Protein AF-A0A7J5Z0T4-F1 (afdb_monomer)

Radius of gyration: 21.92 Å; Cα contacts (8 Å, |Δi|>4): 100; chains: 1; bounding box: 69×47×58 Å

Solvent-accessible surface area (backbone atoms only — not comparable to full-atom values): 10284 Å² total; per-residue (Å²): 135,85,84,75,80,72,79,77,54,72,72,57,54,63,70,68,54,49,47,67,54,40,41,52,54,47,40,56,50,49,53,52,51,52,50,53,54,50,51,56,44,65,72,39,45,82,78,34,89,62,42,63,70,64,44,39,64,53,52,52,54,53,49,56,59,52,45,58,58,47,53,60,33,58,73,57,47,63,87,96,62,68,86,61,52,64,50,50,32,56,51,47,61,53,33,66,72,35,86,71,45,37,83,26,75,64,46,45,52,56,47,66,68,42,49,64,54,53,52,52,52,50,55,53,50,52,52,52,47,53,48,46,56,66,55,36,69,79,69,61,70,93,82,60,84,57,67,52,57,57,53,46,51,52,53,50,51,53,52,48,51,50,48,59,67,52,63,54,89,51,68,78,65,58,68,110

Mean predicted aligned error: 9.04 Å

Nearest PDB structures (foldseek):
  3a8q-assembly4_D  TM=6.523E-01  e=4.950E+00  Mus musculus
  5qsv-assembly1_C  TM=3.816E-01  e=4.275E+00  Homo sapiens
  3kbu-assembly2_B  TM=2.964E-01  e=8.900E+00  Homo sapiens

InterPro domains:
  IPR010439 MUN domain [PF06292] (11-175)
  IPR010439 MUN domain [SM01145] (1-77)
  IPR014770 Munc13 homology 1 [PS51258] (68-176)
  IPR033227 Calcium-dependent secretion activator [PTHR12166] (11-175)

Organism: Dissostichus mawsoni (NCBI:txid36200)

Structure (mmCIF, N/CA/C/O backbone):
data_AF-A0A7J5Z0T4-F1
#
_entry.id   AF-A0A7J5Z0T4-F1
#
loop_
_atom_site.group_PDB
_atom_site.id
_atom_site.type_symbol
_atom_site.label_atom_id
_atom_site.label_alt_id
_atom_site.label_comp_id
_atom_site.label_asym_id
_atom_site.label_entity_id
_atom_site.label_seq_id
_atom_site.pdbx_PDB_ins_code
_atom_site.Cartn_x
_atom_site.Cartn_y
_atom_site.Cartn_z
_atom_site.occupancy
_atom_site.B_iso_or_equiv
_atom_site.auth_seq_id
_atom_site.auth_comp_id
_atom_site.auth_asym_id
_atom_site.auth_atom_id
_atom_site.pdbx_PDB_model_num
ATOM 1 N N . MET A 1 1 ? -33.420 36.632 -18.065 1.00 41.41 1 MET A N 1
ATOM 2 C CA . MET A 1 1 ? -33.645 35.172 -18.065 1.00 41.41 1 MET A CA 1
ATOM 3 C C . MET A 1 1 ? -32.656 34.586 -17.076 1.00 41.41 1 MET A C 1
ATOM 5 O O . MET A 1 1 ? -31.487 34.925 -17.169 1.00 41.41 1 MET A O 1
ATOM 9 N N . LYS A 1 2 ? -33.138 33.883 -16.048 1.00 40.47 2 LYS A N 1
ATOM 10 C CA . LYS A 1 2 ? -32.292 33.260 -15.024 1.00 40.47 2 LYS A CA 1
ATOM 11 C C . LYS A 1 2 ? -31.819 31.914 -15.574 1.00 40.47 2 LYS A C 1
ATOM 13 O O . LYS A 1 2 ? -32.670 31.050 -15.752 1.00 40.47 2 LYS A O 1
ATOM 18 N N . ASP A 1 3 ? -30.522 31.736 -15.791 1.00 45.19 3 ASP A N 1
ATOM 19 C CA . ASP A 1 3 ? -29.944 30.392 -15.852 1.00 45.19 3 ASP A CA 1
ATOM 20 C C . ASP A 1 3 ? -29.714 29.941 -14.413 1.00 45.19 3 ASP A C 1
ATOM 22 O O . ASP A 1 3 ? -28.723 30.266 -13.760 1.00 45.19 3 ASP A O 1
ATOM 26 N N . ILE A 1 4 ? -30.735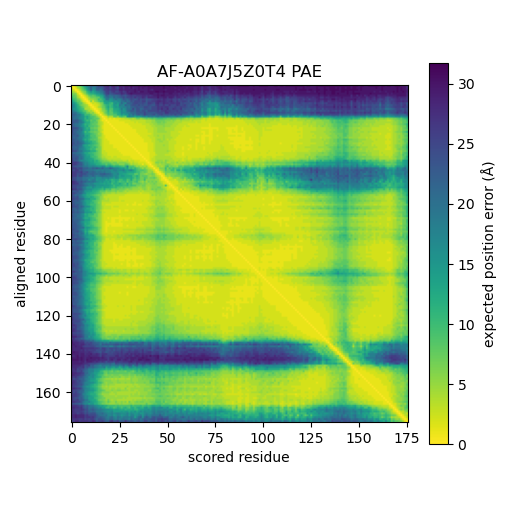 29.280 -13.872 1.00 49.16 4 ILE A N 1
ATOM 27 C CA . ILE A 1 4 ? -30.621 28.518 -12.637 1.00 49.16 4 ILE A CA 1
ATOM 28 C C . ILE A 1 4 ? -29.871 27.253 -13.036 1.00 49.16 4 ILE A C 1
ATOM 30 O O . ILE A 1 4 ? -30.473 26.325 -13.570 1.00 49.16 4 ILE A O 1
ATOM 34 N N . THR A 1 5 ? -28.558 27.240 -12.813 1.00 57.97 5 THR A N 1
ATOM 35 C CA . THR A 1 5 ? -27.767 26.009 -12.808 1.00 57.97 5 THR A CA 1
ATOM 36 C C . THR A 1 5 ? -28.395 25.082 -11.777 1.00 57.97 5 THR A C 1
ATOM 38 O O . THR A 1 5 ? -28.248 25.273 -10.570 1.00 57.97 5 THR A O 1
ATOM 41 N N . THR A 1 6 ? -29.180 24.122 -12.251 1.00 55.78 6 THR A N 1
ATOM 42 C CA . THR A 1 6 ? -29.701 23.037 -11.428 1.00 55.78 6 THR A CA 1
ATOM 43 C C . THR A 1 6 ? -28.511 22.291 -10.825 1.00 55.78 6 THR A C 1
ATOM 45 O O . THR A 1 6 ? -27.594 21.949 -11.576 1.00 55.78 6 THR A O 1
ATOM 48 N N . PRO A 1 7 ? -28.478 22.054 -9.503 1.00 59.03 7 PRO A N 1
ATOM 49 C CA . PRO A 1 7 ? -27.398 21.290 -8.902 1.00 59.03 7 PRO A CA 1
ATOM 50 C C . PRO A 1 7 ? -27.420 19.881 -9.495 1.00 59.03 7 PRO A C 1
ATOM 52 O O . PRO A 1 7 ? -28.459 19.218 -9.499 1.00 59.03 7 PRO A O 1
ATOM 55 N N . VAL A 1 8 ? -26.279 19.459 -10.040 1.00 59.81 8 VAL A N 1
ATOM 56 C CA . VAL A 1 8 ? -26.088 18.100 -10.551 1.00 59.81 8 VAL A CA 1
ATOM 57 C C . VAL A 1 8 ? -26.328 17.128 -9.385 1.00 59.81 8 VAL A C 1
ATOM 59 O O . VAL A 1 8 ? -25.749 17.334 -8.314 1.00 59.81 8 VAL A O 1
ATOM 62 N N . PRO A 1 9 ? -27.190 16.105 -9.531 1.00 62.47 9 PRO A N 1
ATOM 63 C CA . PRO A 1 9 ? -27.438 15.127 -8.477 1.00 62.47 9 PRO A CA 1
ATOM 64 C C . PRO A 1 9 ? -26.130 14.474 -8.008 1.00 62.47 9 PRO A C 1
ATOM 66 O O . PRO A 1 9 ? -25.267 14.152 -8.825 1.00 62.47 9 PRO A O 1
ATOM 69 N N . ALA A 1 10 ? -25.983 14.227 -6.702 1.00 59.72 10 ALA A N 1
ATOM 70 C CA . ALA A 1 10 ? -24.761 13.649 -6.122 1.00 59.72 10 ALA A CA 1
ATOM 71 C C . ALA A 1 10 ? -24.345 12.308 -6.774 1.00 59.72 10 ALA A C 1
ATOM 73 O O . ALA A 1 10 ? -23.158 11.990 -6.861 1.00 59.72 10 ALA A O 1
ATOM 74 N N . GLU A 1 11 ? -25.312 11.546 -7.294 1.00 55.25 11 GLU A N 1
ATOM 75 C CA . GLU A 1 11 ? -25.078 10.312 -8.055 1.00 55.25 11 GLU A CA 1
ATOM 76 C C . GLU A 1 11 ? -24.459 10.536 -9.443 1.00 55.25 11 GLU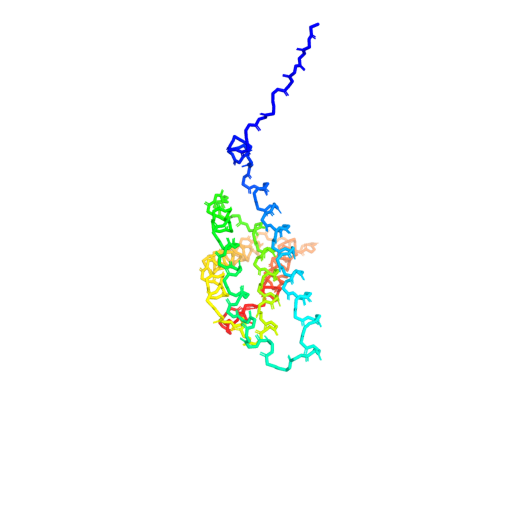 A C 1
ATOM 78 O O . GLU A 1 11 ? -23.667 9.709 -9.897 1.00 55.25 11 GLU A O 1
ATOM 83 N N . GLU A 1 12 ? -24.751 11.655 -10.109 1.00 52.56 12 GLU A N 1
ATOM 84 C CA . GLU A 1 12 ? -24.099 12.024 -11.372 1.00 52.56 12 GLU A CA 1
ATOM 85 C C . GLU A 1 12 ? -22.688 12.575 -11.134 1.00 52.56 12 GLU A C 1
ATOM 87 O O . GLU A 1 12 ? -21.776 12.256 -11.896 1.00 52.56 12 GLU A O 1
ATOM 92 N N . MET A 1 13 ? -22.460 13.296 -10.028 1.00 52.66 13 MET A N 1
ATOM 93 C CA . MET A 1 13 ? -21.113 13.732 -9.630 1.00 52.66 13 MET A CA 1
ATOM 94 C C . MET A 1 13 ? -20.185 12.543 -9.327 1.00 52.66 13 MET A C 1
ATOM 96 O O . MET A 1 13 ? -19.038 12.543 -9.772 1.00 52.66 13 MET A O 1
ATOM 100 N N . LYS A 1 14 ? -20.681 11.484 -8.663 1.00 56.59 14 LYS A N 1
ATOM 101 C CA . LYS A 1 14 ? -19.918 10.233 -8.456 1.00 56.59 14 LYS A CA 1
ATOM 102 C C . LYS A 1 14 ? -19.559 9.527 -9.772 1.00 56.59 14 LYS A C 1
ATOM 104 O O . LYS A 1 14 ? -18.501 8.903 -9.864 1.00 56.59 14 LYS A O 1
ATOM 109 N N . LYS A 1 15 ? -20.404 9.623 -10.806 1.00 55.03 15 LYS A N 1
ATOM 110 C CA . LYS A 1 15 ? -20.134 9.050 -12.139 1.00 55.03 15 LYS A CA 1
ATOM 111 C C . LYS A 1 15 ? -19.125 9.851 -12.966 1.00 55.03 15 LYS A C 1
ATOM 113 O O . LYS A 1 15 ? -18.526 9.269 -13.863 1.00 55.03 15 LYS A O 1
ATOM 118 N N . LEU A 1 16 ? -18.929 11.137 -12.670 1.00 57.09 16 LEU A N 1
ATOM 119 C CA . LEU A 1 16 ? -18.033 12.022 -13.423 1.00 57.09 16 LEU A CA 1
ATOM 120 C C . LEU A 1 16 ? -16.609 12.118 -12.843 1.00 57.09 16 LEU A C 1
ATOM 122 O O . LEU A 1 16 ? -15.735 12.707 -13.473 1.00 57.09 16 LEU A O 1
ATOM 126 N N . ALA A 1 17 ? -16.371 11.575 -11.646 1.00 76.25 17 ALA A N 1
ATOM 127 C CA . ALA A 1 17 ? -15.053 11.600 -11.018 1.00 76.25 17 ALA A CA 1
ATOM 128 C C . ALA A 1 17 ? -14.094 10.621 -11.715 1.00 76.25 17 ALA A C 1
ATOM 130 O O . ALA A 1 17 ? -14.387 9.423 -11.793 1.00 76.25 17 ALA A O 1
ATOM 131 N N . THR A 1 18 ? -12.957 11.135 -12.196 1.00 91.12 18 THR A N 1
ATOM 132 C CA . THR A 1 18 ? -11.892 10.330 -12.814 1.00 91.12 18 THR A CA 1
ATOM 133 C C . THR A 1 18 ? -11.261 9.373 -11.789 1.00 91.12 18 THR A C 1
ATOM 135 O O . THR A 1 18 ? -11.383 9.621 -10.583 1.00 91.12 18 THR A O 1
ATOM 138 N N . PRO A 1 19 ? -10.601 8.279 -12.218 1.00 92.94 19 PRO A N 1
ATOM 139 C CA . PRO A 1 19 ? -9.901 7.373 -11.305 1.00 92.94 19 PRO A CA 1
ATOM 140 C C . PRO A 1 19 ? -8.926 8.097 -10.373 1.00 92.94 19 PRO A C 1
ATOM 142 O O . PRO A 1 19 ? -8.926 7.839 -9.170 1.00 92.94 19 PRO A O 1
ATOM 145 N N . GLU A 1 20 ? -8.184 9.073 -10.894 1.00 93.75 20 GLU A N 1
ATOM 146 C CA . GLU A 1 20 ? -7.213 9.866 -10.136 1.00 93.75 20 GLU A CA 1
ATOM 147 C C . GLU A 1 20 ? -7.918 10.710 -9.075 1.00 93.75 20 GLU A C 1
ATOM 149 O O . GLU A 1 20 ? -7.496 10.751 -7.922 1.00 93.75 20 GLU A O 1
ATOM 154 N N . LYS A 1 21 ? -9.047 11.340 -9.434 1.00 93.50 21 LYS A N 1
ATOM 155 C CA . LYS A 1 21 ? -9.814 12.146 -8.483 1.00 93.50 21 LYS A CA 1
ATOM 156 C C . LYS A 1 21 ? -10.407 11.291 -7.363 1.00 93.50 21 LYS A C 1
ATOM 158 O O . LYS A 1 21 ? -10.398 11.699 -6.206 1.00 93.50 21 LYS A O 1
ATOM 163 N N . ARG A 1 22 ? -10.899 10.095 -7.696 1.00 94.50 22 ARG A N 1
ATOM 164 C CA . ARG A 1 22 ? -11.410 9.137 -6.704 1.00 94.50 22 ARG A CA 1
ATOM 165 C C . ARG A 1 22 ? -10.317 8.693 -5.745 1.00 94.50 22 ARG A C 1
ATOM 167 O O . ARG A 1 22 ? -10.578 8.610 -4.553 1.00 94.50 22 ARG A O 1
ATOM 174 N N . LEU A 1 23 ? -9.116 8.432 -6.256 1.00 96.88 23 LEU A N 1
ATOM 175 C CA . LEU A 1 23 ? -7.977 8.064 -5.427 1.00 96.88 23 LEU A CA 1
ATOM 176 C C . LEU A 1 23 ? -7.536 9.221 -4.525 1.00 96.88 23 LEU A C 1
ATOM 178 O O . LEU A 1 23 ? -7.301 8.999 -3.345 1.00 96.88 23 LEU A O 1
ATOM 182 N N . GLU A 1 24 ? -7.497 10.453 -5.039 1.00 96.56 24 GLU A N 1
ATOM 183 C CA . GLU A 1 24 ? -7.193 11.651 -4.246 1.00 96.56 24 GLU A CA 1
ATOM 184 C C . GLU A 1 24 ? -8.203 11.850 -3.105 1.00 96.56 24 GLU A C 1
ATOM 186 O O . GLU A 1 24 ? -7.816 12.059 -1.955 1.00 96.56 24 GLU A O 1
ATOM 191 N N . ASP A 1 25 ? -9.501 11.766 -3.408 1.00 96.31 25 ASP A N 1
ATOM 192 C CA . ASP A 1 25 ? -10.558 11.887 -2.401 1.00 96.31 25 ASP A CA 1
ATOM 193 C C . ASP A 1 25 ? -10.482 10.740 -1.382 1.00 96.31 25 ASP A C 1
ATOM 195 O O . ASP A 1 25 ? -10.690 10.961 -0.186 1.00 96.31 25 ASP A O 1
ATOM 199 N N . MET A 1 26 ? -10.124 9.534 -1.836 1.00 97.25 26 MET A N 1
ATOM 200 C CA . MET A 1 26 ? -9.916 8.385 -0.962 1.00 97.25 26 MET A CA 1
ATOM 201 C C . MET A 1 26 ? -8.724 8.586 -0.030 1.00 97.25 26 MET A C 1
ATOM 203 O O . MET A 1 26 ? -8.803 8.264 1.153 1.00 97.25 26 MET A O 1
ATOM 207 N N . MET A 1 27 ? -7.647 9.174 -0.548 1.00 97.38 27 MET A N 1
ATOM 208 C CA . MET A 1 27 ? -6.480 9.531 0.241 1.00 97.38 27 MET A CA 1
ATOM 209 C C . MET A 1 27 ? -6.889 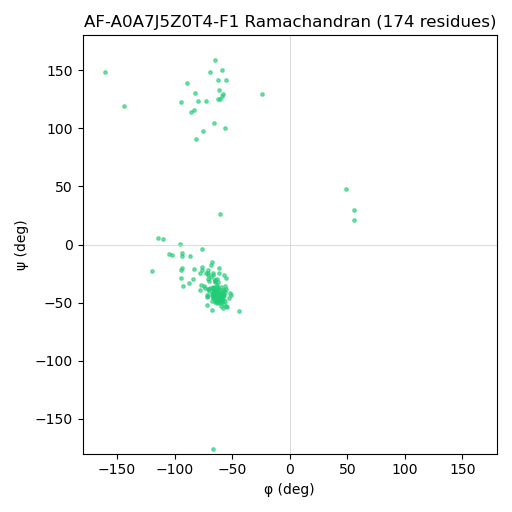10.483 1.371 1.00 97.38 27 MET A C 1
ATOM 211 O O . MET A 1 27 ? -6.717 10.167 2.546 1.00 97.38 27 MET A O 1
ATOM 215 N N . ARG A 1 28 ? -7.542 11.600 1.031 1.00 97.44 28 ARG A N 1
ATOM 216 C CA . ARG A 1 28 ? -8.001 12.595 2.016 1.00 97.44 28 ARG A CA 1
ATOM 217 C C . ARG A 1 28 ? -8.922 11.991 3.075 1.00 97.44 28 ARG A C 1
ATOM 219 O O . ARG A 1 28 ? -8.838 12.349 4.245 1.00 97.44 28 ARG A O 1
ATOM 226 N N . LEU A 1 29 ? -9.814 11.080 2.683 1.00 97.12 29 LEU A N 1
ATOM 227 C CA . LEU A 1 29 ? -10.661 10.387 3.651 1.00 97.12 29 LEU A CA 1
ATOM 228 C C . LEU A 1 29 ? -9.837 9.462 4.558 1.00 97.12 29 LEU A C 1
ATOM 230 O O . LEU A 1 29 ? -10.124 9.389 5.747 1.00 97.12 29 LEU A O 1
ATOM 234 N N . GLY A 1 30 ? -8.805 8.803 4.028 1.00 97.44 30 GLY A N 1
ATOM 235 C CA . GLY A 1 30 ? -7.869 7.992 4.807 1.00 97.44 30 GLY A CA 1
ATOM 236 C C . GLY A 1 30 ? -7.140 8.809 5.874 1.00 97.44 30 GLY A C 1
ATOM 237 O O . GLY A 1 30 ? -7.090 8.384 7.025 1.00 97.44 30 GLY A O 1
ATOM 238 N N . GLU A 1 31 ? -6.653 10.003 5.523 1.00 97.81 31 GLU A N 1
ATOM 239 C CA . GLU A 1 31 ? -6.051 10.964 6.466 1.00 97.81 31 GLU A CA 1
ATOM 240 C C . GLU A 1 31 ? -7.021 11.291 7.606 1.00 97.81 31 GLU A C 1
ATOM 242 O O . GLU A 1 31 ? -6.696 11.097 8.775 1.00 97.81 31 GLU A O 1
ATOM 247 N N . LEU A 1 32 ? -8.250 11.691 7.265 1.00 97.25 32 LEU A N 1
ATOM 248 C CA . LEU A 1 32 ? -9.281 12.018 8.252 1.00 97.25 32 LEU A CA 1
ATOM 249 C C . LEU A 1 32 ? -9.647 10.814 9.134 1.00 97.25 32 LEU A C 1
ATOM 251 O O . LEU A 1 32 ? -9.877 10.972 10.331 1.00 97.25 32 LEU A O 1
ATOM 255 N N . CYS A 1 33 ? -9.703 9.607 8.567 1.00 96.19 33 CYS A N 1
ATOM 256 C CA . CYS A 1 33 ? -9.943 8.381 9.324 1.00 96.19 33 CYS A CA 1
ATOM 257 C C . CYS A 1 33 ? -8.827 8.123 10.343 1.00 96.19 33 CYS A C 1
ATOM 259 O O . CYS A 1 33 ? -9.126 7.840 11.502 1.00 96.19 33 CYS A O 1
ATOM 261 N N . VAL A 1 34 ? -7.562 8.245 9.931 1.00 95.50 34 VAL A N 1
ATOM 262 C CA . VAL A 1 34 ? -6.402 8.088 10.821 1.00 95.50 34 VAL A CA 1
ATOM 263 C C . VAL A 1 34 ? -6.419 9.148 11.922 1.00 95.50 34 VAL A C 1
ATOM 265 O O . VAL A 1 34 ? -6.261 8.807 13.094 1.00 95.50 34 VAL A O 1
ATOM 268 N N . GLU A 1 35 ? -6.680 10.411 11.582 1.00 94.81 35 GLU A N 1
ATOM 269 C CA . GLU A 1 35 ? -6.781 11.509 12.549 1.00 94.81 35 GLU A CA 1
ATOM 270 C C . GLU A 1 35 ? -7.875 11.262 13.593 1.00 94.81 35 GLU A C 1
ATOM 272 O O . GLU A 1 35 ? -7.612 11.370 14.789 1.00 94.81 35 GLU A O 1
ATOM 277 N N . VAL A 1 36 ? -9.087 10.888 13.168 1.00 92.81 36 VAL A N 1
ATOM 278 C CA . VAL A 1 36 ? -10.210 10.614 14.080 1.00 92.81 36 VAL A CA 1
ATOM 279 C C . VAL A 1 36 ? -9.893 9.449 15.014 1.00 92.81 36 VAL A C 1
ATOM 281 O O . VAL A 1 36 ? -10.177 9.528 16.208 1.00 92.81 36 VAL A O 1
ATOM 284 N N . LEU A 1 37 ? -9.311 8.366 14.495 1.00 91.31 37 LEU A N 1
ATOM 285 C CA . LEU A 1 37 ? -8.958 7.208 15.316 1.00 91.31 37 LEU A CA 1
ATOM 286 C C . LEU A 1 37 ? -7.849 7.547 16.318 1.00 91.31 37 LEU A C 1
ATOM 288 O O . LEU A 1 37 ? -7.975 7.198 17.490 1.00 91.31 37 LEU A O 1
ATOM 292 N N . THR A 1 38 ? -6.837 8.301 15.888 1.00 89.75 38 THR A N 1
ATOM 293 C CA . THR A 1 38 ? -5.739 8.758 16.754 1.00 89.75 38 THR A CA 1
ATOM 294 C C . THR A 1 38 ? -6.264 9.674 17.860 1.00 89.75 38 THR A C 1
ATOM 296 O O . THR A 1 38 ? -6.003 9.448 19.039 1.00 89.75 38 THR A O 1
ATOM 299 N N . GLN A 1 39 ? -7.091 10.664 17.511 1.00 87.06 39 GLN A N 1
ATOM 300 C CA . GLN A 1 39 ? -7.693 11.577 18.486 1.00 87.06 39 GLN A CA 1
ATOM 301 C C . GLN A 1 39 ? -8.594 10.845 19.487 1.00 87.06 39 GLN A C 1
ATOM 303 O O . GLN A 1 39 ? -8.585 11.181 20.674 1.00 87.06 39 GLN A O 1
ATOM 308 N N . ASN A 1 40 ? -9.360 9.850 19.028 1.00 83.62 40 ASN A N 1
ATOM 309 C CA . ASN A 1 40 ? -10.204 9.026 19.894 1.00 83.62 40 ASN A CA 1
ATOM 310 C C . ASN A 1 40 ? -9.385 8.217 20.905 1.00 83.62 40 ASN A C 1
ATOM 312 O O . ASN A 1 40 ? -9.855 7.989 22.023 1.00 83.62 40 ASN A O 1
ATOM 316 N N . GLU A 1 41 ? -8.193 7.764 20.524 1.00 80.56 41 GLU A N 1
ATOM 317 C CA . GLU A 1 41 ? -7.288 7.068 21.432 1.00 80.56 41 GLU A CA 1
ATOM 318 C C . GLU A 1 41 ? -6.690 8.044 22.452 1.00 80.56 41 GLU A C 1
ATOM 320 O O . GLU A 1 41 ? -6.852 7.838 23.654 1.00 80.56 41 GLU A O 1
ATOM 325 N N . GLU A 1 42 ? -6.109 9.157 21.998 1.00 81.00 42 GLU A N 1
ATOM 326 C CA . GLU A 1 42 ? -5.448 10.146 22.862 1.00 81.00 42 GLU A CA 1
ATOM 327 C C . GLU A 1 42 ? -6.383 10.732 23.932 1.00 81.00 42 GLU A C 1
ATOM 329 O O . GLU A 1 42 ? -6.014 10.826 25.102 1.00 81.00 42 GLU A O 1
ATOM 334 N N . HIS A 1 43 ? -7.622 11.084 23.573 1.00 76.62 43 HIS A N 1
ATOM 335 C CA . HIS A 1 43 ? -8.541 11.750 24.506 1.00 76.62 43 HIS A CA 1
ATOM 336 C C . HIS A 1 43 ? -9.098 10.831 25.598 1.00 76.62 43 HIS A C 1
ATOM 338 O O . HIS A 1 43 ? -9.527 11.306 26.652 1.00 76.62 43 HIS A O 1
ATOM 344 N N . HIS A 1 44 ? -9.150 9.524 25.351 1.00 68.56 44 HIS A N 1
ATOM 345 C CA . HIS A 1 44 ? -9.888 8.595 26.204 1.00 68.56 44 HIS A CA 1
ATOM 346 C C . HIS A 1 44 ? -9.011 7.513 26.841 1.00 68.56 44 HIS A C 1
ATOM 348 O O . HIS A 1 44 ? -9.373 7.002 27.906 1.00 68.56 44 HIS A O 1
ATOM 354 N N . ALA A 1 45 ? -7.848 7.201 26.261 1.00 63.97 45 ALA A N 1
ATOM 355 C CA . ALA A 1 45 ? -6.889 6.272 26.853 1.00 63.97 45 ALA A CA 1
ATOM 356 C C . ALA A 1 45 ? -6.314 6.801 28.179 1.00 63.97 45 ALA A C 1
ATOM 358 O O . ALA A 1 45 ? -6.060 6.013 29.089 1.00 63.97 45 ALA A O 1
ATOM 359 N N . GLU A 1 46 ? -6.189 8.125 28.342 1.00 64.38 46 GLU A N 1
ATOM 360 C CA . GLU A 1 46 ? -5.759 8.733 29.611 1.00 64.38 46 GLU A CA 1
ATOM 361 C C . GLU A 1 46 ? -6.799 8.574 30.732 1.00 64.38 46 GLU A C 1
ATOM 363 O O . GLU A 1 46 ? -6.450 8.526 31.914 1.00 64.38 46 GLU A O 1
ATOM 368 N N . ALA A 1 47 ? -8.083 8.466 30.376 1.00 70.25 47 ALA A N 1
ATOM 369 C CA . ALA A 1 47 ? -9.175 8.360 31.339 1.00 70.25 47 ALA A CA 1
ATOM 370 C C . ALA A 1 47 ? -9.453 6.910 31.772 1.00 70.25 47 ALA A C 1
ATOM 372 O O . ALA A 1 47 ? -9.834 6.680 32.923 1.00 70.25 47 ALA A O 1
ATOM 373 N N . PHE A 1 48 ? -9.270 5.927 30.880 1.00 71.94 48 PHE A N 1
ATOM 374 C CA . PHE A 1 48 ? -9.607 4.526 31.151 1.00 71.94 48 PHE A CA 1
ATOM 375 C C . PHE A 1 48 ? -8.612 3.547 30.512 1.00 71.94 48 PHE A C 1
ATOM 377 O O . PHE A 1 48 ? -8.523 3.424 29.296 1.00 71.94 48 PHE A O 1
ATOM 384 N N . SER A 1 49 ? -7.941 2.736 31.335 1.00 73.19 49 SER A N 1
ATOM 385 C CA . SER A 1 49 ? -6.919 1.780 30.876 1.00 73.19 49 SER A CA 1
ATOM 386 C C . SER A 1 49 ? -7.441 0.599 30.043 1.00 73.19 49 SER A C 1
ATOM 388 O O . SER A 1 49 ? -6.659 -0.056 29.364 1.00 73.19 49 SER A O 1
ATOM 390 N N . TRP A 1 50 ? -8.744 0.303 30.086 1.00 71.38 50 TRP A N 1
ATOM 391 C CA . TRP A 1 50 ? -9.379 -0.752 29.278 1.00 71.38 50 TRP A CA 1
ATOM 392 C C . TRP A 1 50 ? -9.956 -0.227 27.955 1.00 71.38 50 TRP A C 1
ATOM 394 O O . TRP A 1 50 ? -10.405 -1.014 27.120 1.00 71.38 50 TRP A O 1
ATOM 404 N N . TRP A 1 51 ? -9.951 1.095 27.762 1.00 76.06 51 TRP A N 1
ATOM 405 C CA . TRP A 1 51 ? -10.532 1.759 26.599 1.00 76.06 51 TRP A CA 1
ATOM 406 C C . TRP A 1 51 ? -9.961 1.285 25.258 1.00 76.06 51 TRP A C 1
ATOM 408 O O . TRP A 1 51 ? -10.774 1.003 24.380 1.00 76.06 51 TRP A O 1
ATOM 418 N N . PRO A 1 52 ? -8.633 1.097 25.087 1.00 74.06 52 PRO A N 1
ATOM 419 C CA . PRO A 1 52 ? -8.082 0.641 23.808 1.00 74.06 52 PRO A CA 1
ATOM 420 C C . PRO A 1 52 ? -8.645 -0.718 23.375 1.00 74.06 52 PRO A C 1
ATOM 422 O O . PRO A 1 52 ? -9.035 -0.904 22.224 1.00 74.06 52 PRO A O 1
ATOM 425 N N . GLN A 1 53 ? -8.798 -1.650 24.323 1.00 72.69 53 GLN A N 1
ATOM 426 C CA . GLN A 1 53 ? -9.375 -2.959 24.032 1.00 72.69 53 GLN A CA 1
ATOM 427 C C . GLN A 1 53 ? -10.856 -2.852 23.644 1.00 72.69 53 GLN A C 1
ATOM 429 O O . GLN A 1 53 ? -11.260 -3.493 22.677 1.00 72.69 53 GLN A O 1
ATOM 434 N N . LEU A 1 54 ? -11.659 -2.038 24.346 1.00 79.25 54 LEU A N 1
ATOM 435 C CA . LEU A 1 54 ? -13.068 -1.842 23.975 1.00 79.25 54 LEU A CA 1
ATOM 436 C C . LEU A 1 54 ? -13.204 -1.152 22.610 1.00 79.25 54 LEU A C 1
ATOM 438 O O . LEU A 1 54 ? -14.075 -1.507 21.819 1.00 79.25 54 LEU A O 1
ATOM 442 N N . MET A 1 55 ? -12.352 -0.167 22.331 1.00 85.50 55 MET A N 1
ATOM 443 C CA . MET A 1 55 ? -12.428 0.612 21.100 1.00 85.50 55 MET A CA 1
ATOM 444 C C . MET A 1 55 ? -11.900 -0.124 19.878 1.00 85.50 55 MET A C 1
ATOM 446 O O . MET A 1 55 ? -12.284 0.243 18.773 1.00 85.50 55 MET A O 1
ATOM 45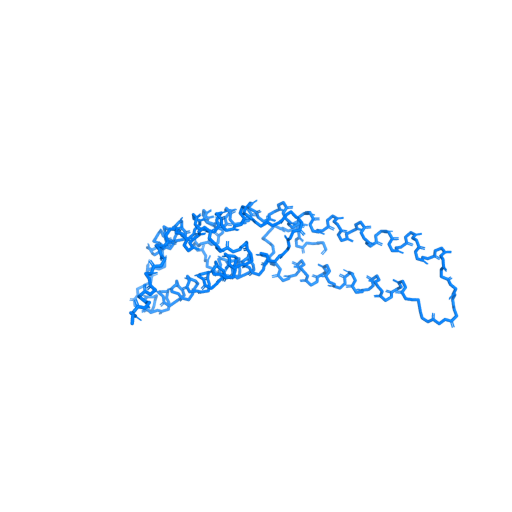0 N N . SER A 1 56 ? -11.094 -1.173 20.046 1.00 85.62 56 SER A N 1
ATOM 451 C CA . SER A 1 56 ? -10.578 -1.961 18.922 1.00 85.62 56 SER A CA 1
ATOM 452 C C . SER A 1 56 ? -11.682 -2.461 17.976 1.00 85.62 56 SER A C 1
ATOM 454 O O . SER A 1 56 ? -11.593 -2.263 16.765 1.00 85.62 56 SER A O 1
ATOM 456 N N . GLU A 1 57 ? -12.778 -3.013 18.512 1.00 86.56 57 GLU A N 1
ATOM 457 C CA . GLU A 1 57 ? -13.920 -3.499 17.719 1.00 86.56 57 GLU A CA 1
ATOM 458 C C . GLU A 1 57 ? -14.663 -2.363 17.001 1.00 86.56 57 GLU A C 1
ATOM 460 O O . GLU A 1 57 ? -15.116 -2.515 15.861 1.00 86.56 57 GLU A O 1
ATOM 465 N N . HIS A 1 58 ? -14.778 -1.206 17.656 1.00 90.56 58 HIS A N 1
ATOM 466 C CA . HIS A 1 58 ? -15.369 -0.015 17.056 1.00 90.56 58 HIS A CA 1
ATOM 467 C C . HIS A 1 58 ? -14.494 0.518 15.915 1.00 90.56 58 HIS A C 1
ATOM 469 O O . HIS A 1 58 ? -15.012 0.831 14.845 1.00 90.56 58 HIS A O 1
ATOM 475 N N . SER A 1 59 ? -13.179 0.589 16.117 1.00 93.38 59 SER A N 1
ATOM 476 C CA . SER A 1 59 ? -12.210 1.009 15.104 1.00 93.38 59 SER A CA 1
ATOM 477 C C . SER A 1 59 ? -12.227 0.079 13.890 1.00 93.38 59 SER A C 1
ATOM 479 O O . SER A 1 59 ? -12.310 0.562 12.764 1.00 93.38 59 SER A O 1
ATOM 481 N N . GLU A 1 60 ? -12.266 -1.243 14.088 1.00 93.69 60 GLU A N 1
ATOM 482 C CA . GLU A 1 60 ? -12.438 -2.218 12.996 1.00 93.69 60 GLU A CA 1
ATOM 483 C C . GLU A 1 60 ? -13.771 -2.026 12.261 1.00 93.69 60 GLU A C 1
ATOM 485 O O . GLU A 1 60 ? -13.821 -2.027 11.030 1.00 93.69 60 GLU A O 1
ATOM 490 N N . SER A 1 61 ? -14.862 -1.793 12.996 1.00 92.75 61 SER A N 1
ATOM 491 C CA . SER A 1 61 ? -16.171 -1.523 12.390 1.00 92.75 61 SER A CA 1
ATOM 492 C C . SER A 1 61 ? -16.148 -0.241 11.554 1.00 92.75 61 SER A C 1
ATOM 494 O O . SER A 1 61 ? -16.657 -0.225 10.434 1.00 92.75 61 SER A O 1
ATOM 496 N N . PHE A 1 62 ? -15.517 0.819 12.054 1.00 93.94 62 PHE A N 1
ATOM 497 C CA . PHE A 1 62 ? -15.348 2.080 11.338 1.00 93.94 62 PHE A CA 1
ATOM 498 C C . PHE A 1 62 ? -14.506 1.905 10.065 1.00 93.94 62 PHE A C 1
ATOM 500 O O . PHE A 1 62 ? -14.929 2.310 8.981 1.00 93.94 62 PHE A O 1
ATOM 507 N N . LEU A 1 63 ? -13.362 1.224 10.165 1.00 96.38 63 LEU A N 1
ATOM 508 C CA . LEU A 1 63 ? -12.500 0.914 9.023 1.00 96.38 63 LEU A CA 1
ATOM 509 C C . LEU A 1 63 ? -13.196 0.006 7.998 1.00 96.38 63 LEU A C 1
ATOM 511 O O . LEU A 1 63 ? -12.952 0.129 6.800 1.00 96.38 63 LEU A O 1
ATOM 515 N N . SER A 1 64 ? -14.122 -0.857 8.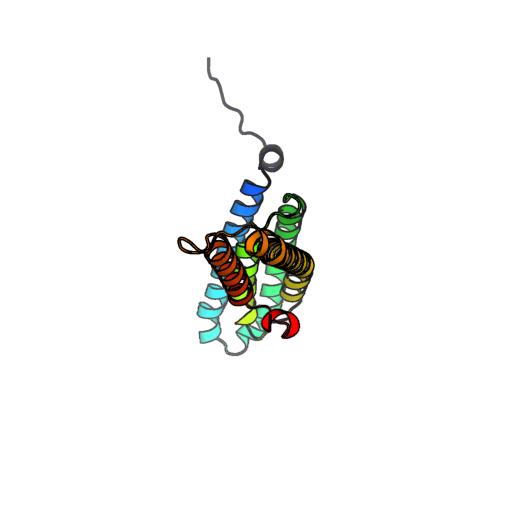425 1.00 93.94 64 SER A N 1
ATOM 516 C CA . SER A 1 64 ? -14.924 -1.670 7.503 1.00 93.94 64 SER A CA 1
ATOM 517 C C . SER A 1 64 ? -15.859 -0.832 6.621 1.00 93.94 64 SER A C 1
ATOM 519 O O . SER A 1 64 ? -16.107 -1.210 5.478 1.00 93.94 64 SER A O 1
ATOM 521 N N . LEU A 1 65 ? -16.334 0.321 7.110 1.00 94.38 65 LEU A N 1
ATOM 522 C CA . LEU A 1 65 ? -17.119 1.262 6.305 1.00 94.38 65 LEU A CA 1
ATOM 523 C C . LEU A 1 65 ? -16.224 1.962 5.279 1.00 94.38 65 LEU A C 1
ATOM 525 O O . LEU A 1 65 ? -16.572 2.017 4.103 1.00 94.38 65 LEU A O 1
ATOM 529 N N . PHE A 1 66 ? -15.046 2.419 5.712 1.00 96.19 66 PHE A N 1
ATOM 530 C CA . PHE A 1 66 ? -14.029 3.010 4.838 1.00 96.19 66 PHE A CA 1
ATOM 531 C C . PHE A 1 66 ? -13.586 2.046 3.726 1.00 96.19 66 PHE A C 1
ATOM 533 O O . PHE A 1 66 ? -13.474 2.437 2.564 1.00 96.19 66 PHE A O 1
ATOM 540 N N . ARG A 1 67 ? -13.394 0.765 4.067 1.00 96.44 67 ARG A N 1
ATOM 541 C CA . ARG A 1 67 ? -12.994 -0.301 3.139 1.00 96.44 67 ARG A CA 1
ATOM 542 C C . ARG A 1 67 ? -13.867 -0.353 1.890 1.00 96.44 67 ARG A C 1
ATOM 544 O O . ARG A 1 67 ? -13.340 -0.545 0.803 1.00 96.44 67 ARG A O 1
ATOM 551 N N . VAL A 1 68 ? -15.185 -0.220 2.038 1.00 95.19 68 VAL A N 1
ATOM 552 C CA . VAL A 1 68 ? -16.123 -0.364 0.913 1.00 95.19 68 VAL A CA 1
ATOM 553 C C . VAL A 1 68 ? -15.833 0.671 -0.175 1.00 95.19 68 VAL A C 1
ATOM 555 O O . VAL A 1 68 ? -15.778 0.326 -1.356 1.00 95.19 68 VAL A O 1
ATOM 558 N N . ASP A 1 69 ? -15.615 1.924 0.220 1.00 95.19 69 ASP A N 1
ATOM 559 C CA . ASP A 1 69 ? -15.293 3.001 -0.715 1.00 95.19 69 ASP A CA 1
ATOM 560 C C . ASP A 1 69 ? -13.847 2.889 -1.232 1.00 95.19 69 ASP A C 1
ATOM 562 O O . ASP A 1 69 ? -13.604 3.131 -2.416 1.00 95.19 69 ASP A O 1
ATOM 566 N N . MET A 1 70 ? -12.910 2.439 -0.390 1.00 97.75 70 MET A N 1
ATOM 567 C CA . MET A 1 70 ? -11.520 2.179 -0.783 1.00 97.75 70 MET A CA 1
ATOM 568 C C . MET A 1 70 ? -11.425 1.122 -1.880 1.00 97.75 70 MET A C 1
ATOM 570 O O . MET A 1 70 ? -10.810 1.371 -2.917 1.00 97.75 70 MET A O 1
ATOM 574 N N . ASP A 1 71 ? -12.076 -0.027 -1.698 1.00 97.44 71 ASP A N 1
ATOM 575 C CA . ASP A 1 71 ? -12.087 -1.110 -2.680 1.00 97.44 71 ASP A CA 1
ATOM 576 C C . ASP A 1 71 ? -12.648 -0.603 -4.021 1.00 97.44 71 ASP A C 1
ATOM 578 O O . ASP A 1 71 ? -12.076 -0.864 -5.080 1.00 97.44 71 ASP A O 1
ATOM 582 N N . ALA A 1 72 ? -13.723 0.191 -3.989 1.00 95.31 72 ALA A N 1
ATOM 583 C CA . ALA A 1 72 ? -14.322 0.771 -5.189 1.00 95.31 72 ALA A CA 1
ATOM 584 C C . ALA A 1 72 ? -13.412 1.802 -5.886 1.00 95.31 72 ALA A C 1
ATOM 586 O O . ALA A 1 72 ? -13.404 1.882 -7.118 1.00 95.31 72 ALA A O 1
ATOM 587 N N . ALA A 1 73 ? -12.655 2.597 -5.124 1.00 95.50 73 ALA A N 1
ATOM 588 C CA . ALA A 1 73 ? -11.701 3.563 -5.664 1.00 95.50 73 ALA A CA 1
ATOM 589 C C . ALA A 1 73 ? -10.474 2.876 -6.285 1.00 95.50 73 ALA A C 1
ATOM 591 O O . ALA A 1 73 ? -10.009 3.304 -7.343 1.00 95.50 73 ALA A O 1
ATOM 592 N N . LEU A 1 74 ? -9.985 1.795 -5.670 1.00 96.12 74 LEU A N 1
ATOM 593 C CA . LEU A 1 74 ? -8.833 1.028 -6.153 1.00 96.12 74 LEU A CA 1
ATOM 594 C C . LEU A 1 74 ? -9.169 0.182 -7.388 1.00 96.12 74 LEU A C 1
ATOM 596 O O . LEU A 1 74 ? -8.369 0.109 -8.316 1.00 96.12 74 LEU A O 1
ATOM 600 N N . GLN A 1 75 ? -10.371 -0.396 -7.460 1.00 94.94 75 GLN A N 1
ATOM 601 C CA . GLN A 1 75 ? -10.797 -1.232 -8.594 1.00 94.94 75 GLN A CA 1
ATOM 602 C C . GLN A 1 75 ? -10.841 -0.505 -9.943 1.00 94.94 75 GLN A C 1
ATOM 604 O O . GLN A 1 75 ? -10.785 -1.152 -10.987 1.00 94.94 75 GLN A O 1
ATOM 609 N N . VAL A 1 76 ? -10.988 0.821 -9.939 1.00 94.56 76 VAL A N 1
ATOM 610 C CA . VAL A 1 76 ? -11.070 1.624 -11.168 1.00 94.56 76 VAL A CA 1
ATOM 611 C C . VAL A 1 76 ? -9.730 2.225 -11.590 1.00 94.56 76 VAL A C 1
ATOM 613 O O . VAL A 1 76 ? -9.693 2.938 -12.594 1.00 94.56 76 VAL A O 1
ATOM 616 N N . GLN A 1 77 ? -8.652 1.975 -10.839 1.00 95.44 77 GLN A N 1
ATOM 617 C CA . GLN A 1 77 ? -7.330 2.483 -11.193 1.00 95.44 77 GLN A CA 1
ATOM 618 C C . GLN A 1 77 ? -6.789 1.792 -12.455 1.00 95.44 77 GLN A C 1
ATOM 620 O O . GLN A 1 77 ? -7.110 0.626 -12.712 1.00 95.44 77 GLN A O 1
ATOM 625 N N . PRO A 1 78 ? -5.978 2.492 -13.268 1.00 94.38 78 PRO A N 1
ATOM 626 C CA . PRO A 1 78 ? -5.337 1.891 -14.429 1.00 94.38 78 PRO A CA 1
ATOM 627 C C . PRO A 1 78 ? -4.440 0.702 -14.056 1.00 94.38 78 PRO A C 1
ATOM 629 O O . PRO A 1 78 ? -3.835 0.665 -12.986 1.00 94.38 78 PRO A O 1
ATOM 632 N N . VAL A 1 79 ? -4.309 -0.256 -14.978 1.00 92.06 79 VAL A N 1
ATOM 633 C CA . VAL A 1 79 ? -3.347 -1.363 -14.842 1.00 92.06 79 VAL A CA 1
ATOM 634 C C . VAL A 1 79 ? -1.925 -0.806 -14.811 1.00 92.06 79 VAL A C 1
ATOM 636 O O . VAL A 1 79 ? -1.618 0.119 -15.561 1.00 92.06 79 VAL A O 1
ATOM 639 N N . ASP A 1 80 ? -1.069 -1.395 -13.973 1.00 92.62 80 ASP A N 1
ATOM 640 C CA . ASP A 1 80 ? 0.315 -0.958 -13.754 1.00 92.62 80 ASP A CA 1
ATOM 641 C C . ASP A 1 80 ? 0.417 0.534 -13.325 1.00 92.62 80 ASP A C 1
ATOM 643 O O . ASP A 1 80 ? 1.412 1.202 -13.607 1.00 92.62 80 ASP A O 1
ATOM 647 N N . SER A 1 81 ? -0.612 1.065 -12.640 1.00 93.06 81 SER A N 1
ATOM 648 C CA . SER A 1 81 ? -0.539 2.328 -11.886 1.00 93.06 81 SER A CA 1
ATOM 649 C C . SER A 1 81 ? -0.094 2.070 -10.447 1.00 93.06 81 SER A C 1
ATOM 651 O O . SER A 1 81 ? -0.545 1.130 -9.790 1.00 93.06 81 SER A O 1
ATOM 653 N N . TRP A 1 82 ? 0.780 2.949 -9.960 1.00 95.19 82 TRP A N 1
ATOM 654 C CA . TRP A 1 82 ? 1.410 2.887 -8.638 1.00 95.19 82 TRP A CA 1
ATOM 655 C C . TRP A 1 82 ? 0.987 4.053 -7.736 1.00 95.19 82 TRP A C 1
ATOM 657 O O . TRP A 1 82 ? 1.479 4.192 -6.617 1.00 95.19 82 TRP A O 1
ATOM 667 N N . ASP A 1 83 ? 0.052 4.883 -8.206 1.00 95.56 83 ASP A N 1
ATOM 668 C CA . ASP A 1 83 ? -0.364 6.121 -7.537 1.00 95.56 83 ASP A CA 1
ATOM 669 C C . ASP A 1 83 ? -1.099 5.858 -6.215 1.00 95.56 83 ASP A C 1
ATOM 671 O O . ASP A 1 83 ? -1.272 6.765 -5.403 1.00 95.56 83 ASP A O 1
ATOM 675 N N . SER A 1 84 ? -1.537 4.617 -5.979 1.00 96.69 84 SER A N 1
ATOM 676 C CA . SER A 1 84 ? -2.232 4.197 -4.762 1.00 96.69 84 SER A CA 1
ATOM 677 C C . SER A 1 84 ? -1.305 3.769 -3.624 1.00 96.69 84 SER A C 1
ATOM 679 O O . SER A 1 84 ? -1.787 3.587 -2.506 1.00 96.69 84 SER A O 1
ATOM 681 N N . PHE A 1 85 ? 0.005 3.615 -3.846 1.00 96.31 85 PHE A N 1
ATOM 682 C CA . PHE A 1 85 ? 0.930 3.238 -2.769 1.00 96.31 85 PHE A CA 1
ATOM 683 C C . PHE A 1 85 ? 0.978 4.223 -1.591 1.00 96.31 85 PHE A C 1
ATOM 685 O O . PHE A 1 85 ? 1.030 3.742 -0.459 1.00 96.31 85 PHE A O 1
ATOM 692 N N . PRO A 1 86 ? 0.872 5.553 -1.777 1.00 96.62 86 PRO A N 1
ATOM 693 C CA . PRO A 1 86 ? 0.758 6.486 -0.657 1.00 96.62 86 PRO A CA 1
ATOM 694 C C . PRO A 1 86 ? -0.423 6.183 0.277 1.00 96.62 86 PRO A C 1
ATOM 696 O O . PRO A 1 86 ? -0.288 6.298 1.494 1.00 96.62 86 PRO A O 1
ATOM 699 N N . LEU A 1 87 ? -1.559 5.722 -0.265 1.00 97.12 87 LEU A N 1
ATOM 700 C CA . LEU A 1 87 ? -2.707 5.307 0.546 1.00 97.12 87 LEU A CA 1
ATOM 701 C C . LEU A 1 87 ? -2.371 4.070 1.388 1.00 97.12 87 LEU A C 1
ATOM 703 O O . LEU A 1 87 ? -2.696 4.023 2.575 1.00 97.12 87 LEU A O 1
ATOM 707 N N . PHE A 1 88 ? -1.691 3.083 0.795 1.00 96.62 88 PHE A N 1
ATOM 708 C CA . PHE A 1 88 ? -1.205 1.927 1.546 1.00 96.62 88 PHE A CA 1
ATOM 709 C C . PHE A 1 88 ? -0.235 2.346 2.650 1.00 96.62 88 PHE A C 1
ATOM 711 O O . PHE A 1 88 ? -0.408 1.924 3.788 1.00 96.62 88 PHE A O 1
ATOM 718 N N . GLN A 1 89 ? 0.748 3.195 2.345 1.00 96.00 89 GLN A N 1
ATOM 719 C CA . GLN A 1 89 ? 1.736 3.669 3.316 1.00 96.00 89 GLN A CA 1
ATOM 720 C C . GLN A 1 89 ? 1.071 4.370 4.498 1.00 96.00 89 GLN A C 1
ATOM 722 O O . GLN A 1 89 ? 1.374 4.044 5.643 1.00 96.00 89 GLN A O 1
ATOM 727 N N . LEU A 1 90 ? 0.137 5.289 4.234 1.00 97.00 90 LEU A N 1
ATOM 728 C CA . LEU A 1 90 ? -0.615 5.994 5.269 1.00 97.00 90 LEU A CA 1
ATOM 729 C C . LEU A 1 90 ? -1.300 5.014 6.230 1.00 97.00 90 LEU A C 1
ATOM 731 O O . LEU A 1 90 ? -1.112 5.088 7.445 1.00 97.00 90 LEU A O 1
ATOM 735 N N . LEU A 1 91 ? -2.077 4.082 5.678 1.00 96.88 91 LEU A N 1
ATOM 736 C CA . LEU A 1 91 ? -2.870 3.148 6.470 1.00 96.88 91 LEU A CA 1
ATOM 737 C C . LEU A 1 91 ? -1.990 2.106 7.170 1.00 96.88 91 LEU A C 1
ATOM 739 O O . LEU A 1 91 ? -2.181 1.850 8.355 1.00 96.88 91 LEU A O 1
ATOM 743 N N . ASN A 1 92 ? -1.000 1.537 6.480 1.00 95.88 92 ASN A N 1
ATOM 744 C CA . ASN A 1 92 ? -0.077 0.556 7.051 1.00 95.88 92 ASN A CA 1
ATOM 745 C C . ASN A 1 92 ? 0.735 1.164 8.204 1.00 95.88 92 ASN A C 1
ATOM 747 O O . ASN A 1 92 ? 0.858 0.547 9.261 1.00 95.88 92 ASN A O 1
ATOM 751 N N . ASN A 1 93 ? 1.237 2.394 8.043 1.00 95.19 93 ASN A N 1
ATOM 752 C CA . ASN A 1 93 ? 2.000 3.088 9.084 1.00 95.19 93 ASN A CA 1
ATOM 753 C C . ASN A 1 93 ? 1.165 3.366 10.335 1.00 95.19 93 ASN A C 1
ATOM 755 O O . ASN A 1 93 ? 1.685 3.246 11.443 1.00 95.19 93 ASN A O 1
ATOM 759 N N . PHE A 1 94 ? -0.119 3.683 10.173 1.00 94.81 94 PHE A N 1
ATOM 760 C CA . PHE A 1 94 ? -1.045 3.806 11.294 1.00 94.81 94 PHE A CA 1
ATOM 761 C C . PHE A 1 94 ? -1.302 2.442 11.958 1.00 94.81 94 PHE A C 1
ATOM 763 O O . PHE A 1 94 ? -1.014 2.250 13.139 1.00 94.81 94 PHE A O 1
ATOM 770 N N . LEU A 1 95 ? -1.766 1.457 11.186 1.00 94.62 95 LEU A N 1
ATOM 771 C CA . LEU A 1 95 ? -2.234 0.167 11.704 1.00 94.62 95 LEU A CA 1
ATOM 772 C C . LEU A 1 95 ? -1.128 -0.661 12.360 1.00 94.62 95 LEU A C 1
ATOM 774 O O . LEU A 1 95 ? -1.399 -1.415 13.288 1.00 94.62 95 LEU A O 1
ATOM 778 N N . ARG A 1 96 ? 0.118 -0.560 11.887 1.00 93.75 96 ARG A N 1
ATOM 779 C CA . ARG A 1 96 ? 1.246 -1.306 12.467 1.00 93.75 96 ARG A CA 1
ATOM 780 C C . ARG A 1 96 ? 1.665 -0.804 13.849 1.00 93.75 96 ARG A C 1
ATOM 782 O O . ARG A 1 96 ? 2.318 -1.552 14.574 1.00 93.75 96 ARG A O 1
ATOM 789 N N . CYS A 1 97 ? 1.342 0.446 14.185 1.00 90.38 97 CYS A N 1
ATOM 790 C CA . CYS A 1 97 ? 1.684 1.053 15.471 1.00 90.38 97 CYS A CA 1
ATOM 791 C C . CYS A 1 97 ? 0.680 0.686 16.576 1.00 90.38 97 CYS A C 1
ATOM 793 O O . CYS A 1 97 ? 1.032 0.740 17.752 1.00 90.38 97 CYS A O 1
ATOM 795 N N . ASP A 1 98 ? -0.534 0.274 16.208 1.00 88.56 98 ASP A N 1
ATOM 796 C CA . ASP A 1 98 ? -1.604 -0.102 17.132 1.00 88.56 98 ASP A CA 1
ATOM 797 C C . ASP A 1 98 ? -1.602 -1.622 17.384 1.00 88.56 98 ASP A C 1
ATOM 799 O O . ASP A 1 98 ? -1.733 -2.425 16.463 1.00 88.56 98 ASP A O 1
ATOM 803 N N . LEU A 1 99 ? -1.474 -2.046 18.645 1.00 85.38 99 LEU A N 1
ATOM 804 C CA . LEU A 1 99 ? -1.391 -3.467 19.019 1.00 85.38 99 LEU A CA 1
ATOM 805 C C . LEU A 1 99 ? -2.676 -4.269 18.754 1.00 85.38 99 LEU A C 1
ATOM 807 O O . LEU A 1 99 ? -2.608 -5.493 18.633 1.00 85.38 99 LEU A O 1
ATOM 811 N N . HIS A 1 100 ? -3.833 -3.614 18.712 1.00 87.06 100 HIS A N 1
ATOM 812 C CA . HIS A 1 100 ? -5.135 -4.241 18.515 1.00 87.06 100 HIS A CA 1
ATOM 813 C C . HIS A 1 100 ? -5.568 -4.248 17.045 1.00 87.06 100 HIS A C 1
ATOM 815 O O . HIS A 1 100 ? -6.284 -5.162 16.636 1.00 87.06 100 HIS A O 1
ATOM 821 N N . LEU A 1 101 ? -5.121 -3.269 16.254 1.00 91.62 101 LEU A N 1
ATOM 822 C CA . LEU A 1 101 ? -5.407 -3.178 14.816 1.00 91.62 101 LEU A CA 1
ATOM 823 C C . LEU A 1 101 ? -4.304 -3.796 13.944 1.00 91.62 101 LEU A C 1
ATOM 825 O O . LEU A 1 101 ? -4.556 -4.188 12.798 1.00 91.62 101 LEU A O 1
ATOM 829 N N . CYS A 1 102 ? -3.083 -3.931 14.464 1.00 93.31 102 CYS A N 1
ATOM 830 C CA . CYS A 1 102 ? -1.994 -4.591 13.757 1.00 93.31 102 CYS A CA 1
ATOM 831 C C . CYS A 1 102 ? -2.355 -6.053 13.464 1.00 93.31 102 CYS A C 1
ATOM 833 O O . CYS A 1 102 ? -2.710 -6.822 14.356 1.00 93.31 102 CYS A O 1
ATOM 835 N N . ASN A 1 103 ? -2.274 -6.451 12.189 1.00 92.69 103 ASN A N 1
ATOM 836 C CA . ASN A 1 103 ? -2.730 -7.756 11.698 1.00 92.69 103 ASN A CA 1
ATOM 837 C C . ASN A 1 103 ? -4.210 -8.077 12.003 1.00 92.69 103 ASN A C 1
ATOM 839 O O . ASN A 1 103 ? -4.610 -9.252 11.984 1.00 92.69 103 ASN A O 1
ATOM 843 N N . GLY A 1 104 ? -5.013 -7.040 12.254 1.00 93.12 104 GLY A N 1
ATOM 844 C CA . GLY A 1 104 ? -6.465 -7.094 12.341 1.00 93.12 104 GLY A CA 1
ATOM 845 C C . GLY A 1 104 ? -7.123 -7.413 10.997 1.00 93.12 104 GLY A C 1
ATOM 846 O O . GLY A 1 104 ? -6.458 -7.682 9.991 1.00 93.12 104 GLY A O 1
ATOM 847 N N . THR A 1 105 ? -8.451 -7.405 10.972 1.00 95.25 105 THR A N 1
ATOM 848 C CA . THR A 1 105 ? -9.231 -7.806 9.793 1.00 95.25 105 THR A CA 1
ATOM 849 C C . THR A 1 105 ? -9.042 -6.815 8.654 1.00 95.25 105 THR A C 1
ATOM 851 O O . THR A 1 105 ? -8.741 -7.223 7.529 1.00 95.25 105 THR A O 1
ATOM 854 N N . PHE A 1 106 ? -9.173 -5.516 8.935 1.00 96.75 106 PHE A N 1
ATOM 855 C CA . PHE A 1 106 ? -8.935 -4.484 7.930 1.00 96.75 106 PHE A CA 1
ATOM 856 C C . PHE A 1 106 ? -7.478 -4.472 7.453 1.00 96.75 106 PHE A C 1
ATOM 858 O O . PHE A 1 106 ? -7.227 -4.397 6.253 1.00 96.75 106 PHE A O 1
ATOM 865 N N . HIS A 1 107 ? -6.517 -4.599 8.372 1.00 96.25 107 HIS A N 1
ATOM 866 C CA . HIS A 1 107 ? -5.096 -4.539 8.033 1.00 96.25 107 HIS A CA 1
ATOM 867 C C . HIS A 1 107 ? -4.670 -5.699 7.118 1.00 96.25 107 HIS A C 1
ATOM 869 O O . HIS A 1 107 ? -3.991 -5.472 6.121 1.00 96.25 107 HIS A O 1
ATOM 875 N N . LYS A 1 108 ? -5.131 -6.927 7.383 1.00 95.19 108 LYS A N 1
ATOM 876 C CA . LYS A 1 108 ? -4.883 -8.064 6.481 1.00 95.19 108 LYS A CA 1
ATOM 877 C C . LYS A 1 108 ? -5.496 -7.855 5.101 1.00 95.19 108 LYS A C 1
ATOM 879 O O . LYS A 1 108 ? -4.827 -8.083 4.106 1.00 95.19 108 LYS A O 1
ATOM 884 N N . HIS A 1 109 ? -6.728 -7.347 5.033 1.00 97.06 109 HIS A N 1
ATOM 885 C CA . HIS A 1 109 ? -7.357 -7.018 3.749 1.00 97.06 109 HIS A CA 1
ATOM 886 C C . HIS A 1 109 ? -6.557 -5.970 2.963 1.00 97.06 109 HIS A C 1
ATOM 888 O O . HIS A 1 109 ? -6.365 -6.115 1.759 1.00 97.06 109 HIS A O 1
ATOM 894 N N . LEU A 1 110 ? -6.059 -4.932 3.642 1.00 96.81 110 LEU A N 1
ATOM 895 C CA . LEU A 1 110 ? -5.192 -3.927 3.031 1.00 96.81 110 LEU A CA 1
ATOM 896 C C . LEU A 1 110 ? -3.912 -4.563 2.465 1.00 96.81 110 LEU A C 1
ATOM 898 O O . LEU A 1 110 ? -3.536 -4.262 1.336 1.00 96.81 110 LEU A O 1
ATOM 902 N N . GLN A 1 111 ? -3.262 -5.449 3.222 1.00 94.94 111 GLN A N 1
ATOM 903 C CA . GLN A 1 111 ? -2.085 -6.186 2.755 1.00 94.94 111 GLN A CA 1
ATOM 904 C C . GLN A 1 111 ? -2.435 -7.027 1.520 1.00 94.94 111 GLN A C 1
ATOM 906 O O . GLN A 1 111 ? -1.821 -6.835 0.474 1.00 94.94 111 GLN A O 1
ATOM 911 N N . ASP A 1 112 ? -3.475 -7.863 1.593 1.00 95.31 112 ASP A N 1
ATOM 912 C CA . ASP A 1 112 ? -3.914 -8.754 0.508 1.00 95.31 112 ASP A CA 1
ATOM 913 C C . ASP A 1 112 ? -4.199 -8.005 -0.804 1.00 95.31 112 ASP A C 1
ATOM 915 O O . ASP A 1 112 ? -3.872 -8.492 -1.889 1.00 95.31 112 ASP A O 1
ATOM 919 N N . LEU A 1 113 ? -4.784 -6.805 -0.720 1.00 95.62 113 LEU A N 1
ATOM 920 C CA . LEU A 1 113 ? -5.034 -5.958 -1.887 1.00 95.62 113 LEU A CA 1
ATOM 921 C C . LEU A 1 113 ? -3.749 -5.458 -2.552 1.00 95.62 113 LEU A C 1
ATOM 923 O O . LEU A 1 113 ? -3.693 -5.363 -3.779 1.00 95.62 113 LEU A O 1
ATOM 927 N N . PHE A 1 114 ? -2.739 -5.108 -1.757 1.00 95.56 114 PHE A N 1
ATOM 928 C CA . PHE A 1 114 ? -1.522 -4.471 -2.252 1.00 95.56 114 PHE A CA 1
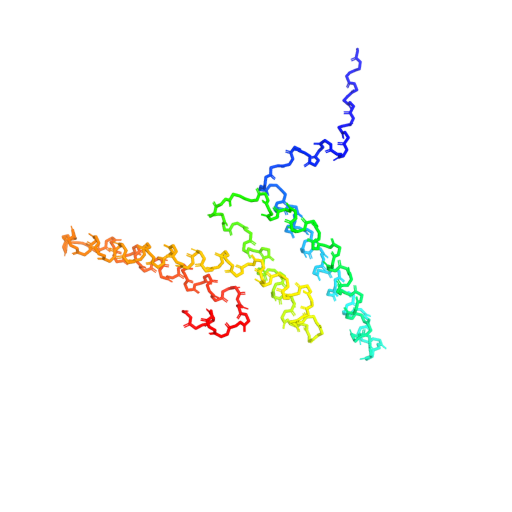ATOM 929 C C . PHE A 1 114 ? -0.393 -5.459 -2.565 1.00 95.56 114 PHE A C 1
ATOM 931 O O . PHE A 1 114 ? 0.442 -5.123 -3.403 1.00 95.56 114 PHE A O 1
ATOM 938 N N . VAL A 1 115 ? -0.398 -6.686 -2.018 1.00 94.00 115 VAL A N 1
ATOM 939 C CA . VAL A 1 115 ? 0.553 -7.763 -2.381 1.00 94.00 115 VAL A CA 1
ATOM 940 C C . VAL A 1 115 ? 0.758 -7.871 -3.900 1.00 94.00 115 VAL A C 1
ATOM 942 O O . VAL A 1 115 ? 1.900 -7.748 -4.348 1.00 94.00 115 VAL A O 1
ATOM 945 N N . PRO A 1 116 ? -0.288 -8.070 -4.733 1.00 94.12 116 PRO A N 1
ATOM 946 C CA . PRO A 1 116 ? -0.087 -8.255 -6.170 1.00 94.12 116 PRO A CA 1
ATOM 947 C C . PRO A 1 116 ? 0.490 -7.012 -6.860 1.00 94.12 116 PRO A C 1
ATOM 949 O O . PRO A 1 116 ? 1.239 -7.154 -7.823 1.00 94.12 116 PRO A O 1
ATOM 952 N N . LEU A 1 117 ? 0.175 -5.807 -6.372 1.00 94.25 117 LEU A N 1
ATOM 953 C CA . LEU A 1 117 ? 0.709 -4.548 -6.902 1.00 94.25 117 LEU A CA 1
ATOM 954 C C . LEU A 1 117 ? 2.195 -4.394 -6.560 1.00 94.25 117 LEU A C 1
ATOM 956 O O . LEU A 1 117 ? 2.988 -4.052 -7.434 1.00 94.25 117 LEU A O 1
ATOM 960 N N . VAL A 1 118 ? 2.580 -4.692 -5.315 1.00 93.38 118 VAL A N 1
ATOM 961 C CA . VAL A 1 118 ? 3.977 -4.646 -4.857 1.00 93.38 118 VAL A CA 1
ATOM 962 C C . VAL A 1 118 ? 4.830 -5.645 -5.636 1.00 93.38 118 VAL A C 1
ATOM 964 O O . VAL A 1 118 ? 5.848 -5.252 -6.200 1.00 93.38 118 VAL A O 1
ATOM 967 N N . VAL A 1 119 ? 4.388 -6.904 -5.743 1.00 92.31 119 VAL A N 1
ATOM 968 C CA . VAL A 1 119 ? 5.086 -7.940 -6.530 1.00 92.31 119 VAL A CA 1
ATOM 969 C C . VAL A 1 119 ? 5.260 -7.483 -7.977 1.00 92.31 119 VAL A C 1
ATOM 971 O O . VAL A 1 119 ? 6.365 -7.507 -8.511 1.00 92.31 119 VAL A O 1
ATOM 974 N N . ARG A 1 120 ? 4.183 -6.993 -8.602 1.00 94.81 120 ARG A N 1
ATOM 975 C CA . ARG A 1 120 ? 4.214 -6.535 -9.993 1.00 94.81 120 ARG A CA 1
ATOM 976 C C . ARG A 1 120 ? 5.180 -5.366 -10.205 1.00 94.81 120 ARG A C 1
ATOM 978 O O . ARG A 1 120 ? 5.882 -5.354 -11.216 1.00 94.81 120 ARG A O 1
ATOM 985 N N . TYR A 1 121 ? 5.218 -4.400 -9.287 1.00 94.06 121 TY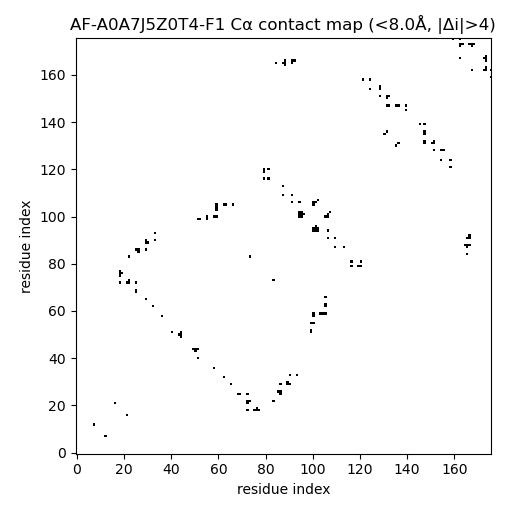R A N 1
ATOM 986 C CA . TYR A 1 121 ? 6.152 -3.276 -9.348 1.00 94.06 121 TYR A CA 1
ATOM 987 C C . TYR A 1 121 ? 7.607 -3.752 -9.262 1.00 94.06 121 TYR A C 1
ATOM 989 O O . TYR A 1 121 ? 8.425 -3.367 -10.100 1.00 94.06 121 TYR A O 1
ATOM 997 N N . ILE A 1 122 ? 7.914 -4.626 -8.297 1.00 92.62 122 ILE A N 1
ATOM 998 C CA . ILE A 1 122 ? 9.258 -5.188 -8.104 1.00 92.62 122 ILE A CA 1
ATOM 999 C C . ILE A 1 122 ? 9.690 -5.964 -9.352 1.00 92.62 122 ILE A C 1
ATOM 1001 O O . ILE A 1 122 ? 10.742 -5.657 -9.907 1.00 92.62 122 ILE A O 1
ATOM 1005 N N . ASP A 1 123 ? 8.853 -6.863 -9.875 1.00 93.38 123 ASP A N 1
ATOM 1006 C CA . ASP A 1 123 ? 9.151 -7.648 -11.084 1.00 93.38 123 ASP A CA 1
ATOM 1007 C C . ASP A 1 123 ? 9.486 -6.755 -12.296 1.00 93.38 123 ASP A C 1
ATOM 1009 O O . ASP A 1 123 ? 10.387 -7.048 -13.094 1.00 93.38 123 ASP A O 1
ATOM 1013 N N . LEU A 1 124 ? 8.748 -5.650 -12.464 1.00 94.50 124 LEU A N 1
ATOM 1014 C CA . LEU A 1 124 ? 8.975 -4.690 -13.546 1.00 94.50 124 LEU A CA 1
ATOM 1015 C C . LEU A 1 124 ? 10.274 -3.900 -13.346 1.00 94.50 124 LEU A C 1
ATOM 1017 O O . LEU A 1 124 ? 11.009 -3.686 -14.316 1.00 94.50 124 LEU A O 1
ATOM 1021 N N . MET A 1 125 ? 10.579 -3.499 -12.112 1.00 94.31 125 MET A N 1
ATOM 1022 C CA . MET A 1 125 ? 11.830 -2.821 -11.770 1.00 94.31 125 MET A CA 1
ATOM 1023 C C . MET A 1 125 ? 13.035 -3.747 -11.951 1.00 94.31 125 MET A C 1
ATOM 1025 O O . MET A 1 125 ? 13.993 -3.363 -12.624 1.00 94.31 125 MET A O 1
ATOM 1029 N N . GLU A 1 126 ? 12.967 -4.986 -11.464 1.00 92.50 126 GLU A N 1
ATOM 1030 C CA . GLU A 1 126 ? 13.997 -6.011 -11.666 1.00 92.50 126 GLU A CA 1
ATOM 1031 C C . GLU A 1 126 ? 14.240 -6.276 -13.154 1.00 92.50 126 GLU A C 1
ATOM 1033 O O . GLU A 1 126 ? 15.384 -6.279 -13.616 1.00 92.50 126 GLU A O 1
ATOM 1038 N N . SER A 1 127 ? 13.168 -6.417 -13.939 1.00 93.69 127 SER A N 1
ATOM 1039 C CA . SER A 1 127 ? 13.263 -6.588 -15.392 1.00 93.69 127 SER A CA 1
ATOM 1040 C C . SER A 1 127 ? 13.930 -5.387 -16.070 1.00 93.69 127 SER A C 1
ATOM 1042 O O . SER A 1 127 ? 14.755 -5.561 -16.969 1.00 93.69 127 SER A O 1
ATOM 1044 N N . SER A 1 128 ? 13.595 -4.166 -15.645 1.00 92.06 128 SER A N 1
ATOM 1045 C CA . SER A 1 128 ? 14.184 -2.922 -16.156 1.00 92.06 128 SER A CA 1
ATOM 1046 C C . SER A 1 128 ? 15.677 -2.819 -15.827 1.00 92.06 128 SER A C 1
ATOM 1048 O O . SER A 1 128 ? 16.479 -2.461 -16.692 1.00 92.06 128 SER A O 1
ATOM 1050 N N . ILE A 1 129 ? 16.069 -3.205 -14.612 1.00 90.81 129 ILE A N 1
ATOM 1051 C CA . ILE A 1 129 ? 17.465 -3.267 -14.162 1.00 90.81 129 ILE A CA 1
ATOM 1052 C C . ILE A 1 129 ? 18.245 -4.317 -14.964 1.00 90.81 129 ILE A C 1
ATOM 1054 O O . ILE A 1 129 ? 19.297 -4.007 -15.529 1.00 90.81 129 ILE A O 1
ATOM 1058 N N . ALA A 1 130 ? 17.713 -5.535 -15.094 1.00 90.44 130 ALA A N 1
ATOM 1059 C CA . ALA A 1 130 ? 18.337 -6.605 -15.871 1.00 90.44 130 ALA A CA 1
ATOM 1060 C C . ALA A 1 130 ? 18.549 -6.199 -17.340 1.00 90.44 130 ALA A C 1
ATOM 1062 O O . ALA A 1 130 ? 19.594 -6.488 -17.929 1.00 90.44 130 ALA A O 1
ATOM 1063 N N . GLN A 1 131 ? 17.588 -5.480 -17.929 1.00 87.56 131 GLN A N 1
ATOM 1064 C CA . GLN A 1 131 ? 17.707 -4.949 -19.287 1.00 87.56 131 GLN A CA 1
ATOM 1065 C C . GLN A 1 131 ? 18.772 -3.855 -19.408 1.00 87.56 131 GLN A C 1
ATOM 1067 O O . GLN A 1 131 ? 19.535 -3.892 -20.377 1.00 87.56 131 GLN A O 1
ATOM 1072 N N . SER A 1 132 ? 18.853 -2.914 -18.457 1.00 86.94 132 SER A N 1
ATOM 1073 C CA . SER A 1 132 ? 19.910 -1.890 -18.439 1.00 86.94 132 SER A CA 1
ATOM 1074 C C . SER A 1 132 ? 21.297 -2.532 -18.374 1.00 86.94 132 SER A C 1
ATOM 1076 O O . SER A 1 132 ? 22.180 -2.151 -19.140 1.00 86.94 132 SER A O 1
ATOM 1078 N N . ILE A 1 133 ? 21.472 -3.572 -17.551 1.00 84.62 133 ILE A N 1
ATOM 1079 C CA . ILE A 1 133 ? 22.731 -4.325 -17.470 1.00 84.62 133 ILE A CA 1
ATOM 1080 C C . ILE A 1 133 ? 23.035 -5.013 -18.808 1.00 84.62 133 ILE A C 1
ATOM 1082 O O . ILE A 1 133 ? 24.130 -4.873 -19.348 1.00 84.62 133 ILE A O 1
ATOM 1086 N N . HIS A 1 134 ? 22.076 -5.745 -19.377 1.00 82.38 134 HIS A N 1
ATOM 1087 C CA . HIS A 1 134 ? 22.343 -6.540 -20.574 1.00 82.38 134 HIS A CA 1
ATOM 1088 C C . HIS A 1 134 ? 22.601 -5.681 -21.822 1.00 82.38 134 HIS A C 1
ATOM 1090 O O . HIS A 1 134 ? 23.450 -6.028 -22.635 1.00 82.38 134 HIS A O 1
ATOM 1096 N N . ARG A 1 135 ? 21.892 -4.555 -21.982 1.00 73.88 135 ARG A N 1
ATOM 1097 C CA . ARG A 1 135 ? 21.986 -3.706 -23.185 1.00 73.88 135 ARG A CA 1
ATOM 1098 C C . ARG A 1 135 ? 22.998 -2.572 -23.066 1.00 73.88 135 ARG A C 1
ATOM 1100 O O . ARG A 1 135 ? 23.611 -2.218 -24.069 1.00 73.88 135 ARG A O 1
ATOM 1107 N N . GLY A 1 136 ? 23.151 -1.981 -21.883 1.00 67.50 136 GLY A N 1
ATOM 1108 C CA . GLY A 1 136 ? 23.979 -0.791 -21.705 1.00 67.50 136 GLY A CA 1
ATOM 1109 C C . GLY A 1 136 ? 25.473 -1.104 -21.651 1.00 67.50 136 GLY A C 1
ATOM 1110 O O . GLY A 1 136 ? 26.259 -0.421 -22.301 1.00 67.50 136 GLY A O 1
ATOM 1111 N N . PHE A 1 137 ? 25.879 -2.203 -21.004 1.00 64.94 137 PHE A N 1
ATOM 1112 C CA . PHE A 1 137 ? 27.302 -2.556 -20.909 1.00 64.94 137 PHE A CA 1
ATOM 1113 C C . PHE A 1 137 ? 27.922 -3.023 -22.237 1.00 64.94 137 PHE A C 1
ATOM 1115 O O . PHE A 1 137 ? 29.123 -2.851 -22.439 1.00 64.94 137 PHE A O 1
ATOM 1122 N N . GLU A 1 138 ? 27.133 -3.579 -23.163 1.00 62.56 138 GLU A N 1
ATOM 1123 C CA . GLU A 1 138 ? 27.622 -3.981 -24.493 1.00 62.56 138 GLU A CA 1
ATOM 1124 C C . GLU A 1 138 ? 27.794 -2.793 -25.456 1.00 62.56 138 GLU A C 1
ATOM 1126 O O . GLU A 1 138 ? 28.573 -2.874 -26.407 1.00 62.56 138 GLU A O 1
ATOM 1131 N N . GLN A 1 139 ? 27.070 -1.693 -25.226 1.00 61.69 139 GLN A N 1
ATOM 1132 C CA . GLN A 1 139 ? 27.007 -0.541 -26.134 1.00 61.69 139 GLN A CA 1
ATOM 1133 C C . GLN A 1 139 ? 27.805 0.671 -25.638 1.00 61.69 139 GLN A C 1
ATOM 1135 O O . GLN A 1 139 ? 27.971 1.643 -26.380 1.00 61.69 139 GLN A O 1
ATOM 1140 N N . GLU A 1 140 ? 28.325 0.634 -24.411 1.00 62.75 140 GLU A N 1
ATOM 1141 C CA . GLU A 1 140 ? 29.020 1.773 -23.825 1.00 62.75 140 GLU A CA 1
ATOM 1142 C C . GLU A 1 140 ? 30.468 1.936 -24.290 1.00 62.75 140 GLU A C 1
ATOM 1144 O O . GLU A 1 140 ? 31.344 1.090 -24.106 1.00 62.75 140 GLU A O 1
ATOM 1149 N N . THR A 1 141 ? 30.747 3.116 -24.844 1.00 59.75 141 THR A N 1
ATOM 1150 C CA . THR A 1 141 ? 32.104 3.604 -25.070 1.00 59.75 141 THR A CA 1
ATOM 1151 C C . THR A 1 141 ? 32.609 4.286 -23.800 1.00 59.75 141 THR A C 1
ATOM 1153 O O . THR A 1 141 ? 32.110 5.347 -23.438 1.00 59.75 141 THR A O 1
ATOM 1156 N N . TRP A 1 142 ? 33.630 3.708 -23.166 1.00 62.97 142 TRP A N 1
ATOM 1157 C CA . TRP A 1 142 ? 34.248 4.081 -21.876 1.00 62.97 142 TRP A CA 1
ATOM 1158 C C . TRP A 1 142 ? 34.870 5.496 -21.760 1.00 62.97 142 TRP A C 1
ATOM 1160 O O . TRP A 1 142 ? 35.816 5.690 -21.002 1.00 62.97 142 TRP A O 1
ATOM 1170 N N . HIS A 1 143 ? 34.417 6.490 -22.525 1.00 50.91 143 HIS A N 1
ATOM 1171 C CA . HIS A 1 143 ? 35.141 7.755 -22.695 1.00 50.91 143 HIS A CA 1
ATOM 1172 C C . HIS A 1 143 ? 34.605 8.943 -21.889 1.00 50.91 143 HIS A C 1
ATOM 1174 O O . HIS A 1 143 ? 35.297 9.947 -21.833 1.00 50.91 143 HIS A O 1
ATOM 1180 N N . ASN A 1 144 ? 33.448 8.835 -21.235 1.00 50.81 144 ASN A N 1
ATOM 1181 C CA . ASN A 1 144 ? 32.924 9.753 -20.212 1.00 50.81 144 ASN A CA 1
ATOM 1182 C C . ASN A 1 144 ? 31.863 8.967 -19.426 1.00 50.8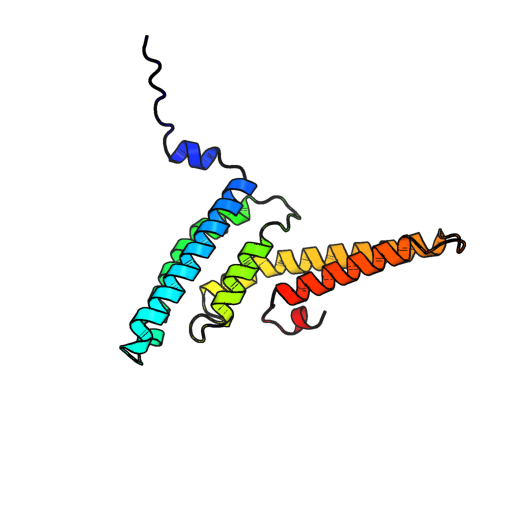1 144 ASN A C 1
ATOM 1184 O O . ASN A 1 144 ? 31.261 8.090 -20.032 1.00 50.81 144 ASN A O 1
ATOM 1188 N N . GLY A 1 145 ? 31.676 9.232 -18.126 1.00 57.97 145 GLY A N 1
ATOM 1189 C CA . GLY A 1 145 ? 30.791 8.491 -17.203 1.00 57.97 145 GLY A CA 1
ATOM 1190 C C . GLY A 1 145 ? 29.621 7.733 -17.852 1.00 57.97 145 GLY A C 1
ATOM 1191 O O . GLY A 1 145 ? 28.890 8.270 -18.680 1.00 57.97 145 GLY A O 1
ATOM 1192 N N . SER A 1 146 ? 29.489 6.459 -17.491 1.00 68.69 146 SER A N 1
ATOM 1193 C CA . SER A 1 146 ? 28.511 5.536 -18.064 1.00 68.69 146 SER A CA 1
ATOM 1194 C C . SER A 1 146 ? 27.094 5.995 -17.699 1.00 68.69 146 SER A C 1
ATOM 1196 O O . SER A 1 146 ? 26.662 5.836 -16.557 1.00 68.69 146 SER A O 1
ATOM 1198 N N . ALA A 1 147 ? 26.365 6.583 -18.652 1.00 73.25 147 ALA A N 1
ATOM 1199 C CA . ALA A 1 147 ? 24.955 6.942 -18.475 1.00 73.25 147 ALA A CA 1
ATOM 1200 C C . ALA A 1 147 ? 24.102 5.715 -18.088 1.00 73.25 147 ALA A C 1
ATOM 1202 O O . ALA A 1 147 ? 23.093 5.851 -17.400 1.00 73.25 147 ALA A O 1
ATOM 1203 N N . THR A 1 148 ? 24.539 4.508 -18.470 1.00 76.69 148 THR A N 1
ATOM 1204 C CA . THR A 1 148 ? 23.946 3.239 -18.024 1.00 76.69 148 THR A CA 1
ATOM 1205 C C . THR A 1 148 ? 24.148 3.023 -16.530 1.00 76.69 148 THR A C 1
ATOM 1207 O O . THR A 1 148 ? 23.224 2.588 -15.851 1.00 76.69 148 THR A O 1
ATOM 1210 N N . SER A 1 149 ? 25.339 3.313 -15.998 1.00 79.75 149 SER A N 1
ATOM 1211 C CA . SER A 1 149 ? 25.616 3.166 -14.569 1.00 79.75 149 S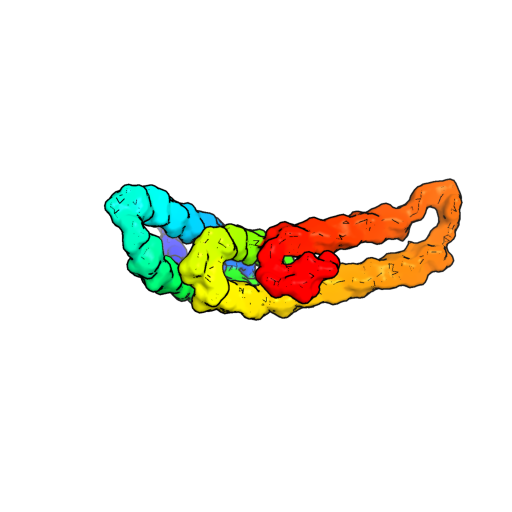ER A CA 1
ATOM 1212 C C . SER A 1 149 ? 24.782 4.137 -13.735 1.00 79.75 149 SER A C 1
ATOM 1214 O O . SER A 1 149 ? 24.219 3.720 -12.729 1.00 79.75 149 SER A O 1
ATOM 1216 N N . GLU A 1 150 ? 24.617 5.386 -14.180 1.00 83.69 150 GLU A N 1
ATOM 1217 C CA . GLU A 1 150 ? 23.763 6.374 -13.506 1.00 83.69 150 GLU A CA 1
ATOM 1218 C C . GLU A 1 150 ? 22.280 5.959 -13.509 1.00 83.69 150 GLU A C 1
ATOM 1220 O O . GLU A 1 150 ? 21.645 5.980 -12.454 1.00 83.69 150 GLU A O 1
ATOM 1225 N N . ASP A 1 151 ? 21.743 5.506 -14.651 1.00 84.88 151 ASP A N 1
ATOM 1226 C CA . ASP A 1 151 ? 20.376 4.959 -14.755 1.00 84.88 151 ASP A CA 1
ATOM 1227 C C . ASP A 1 151 ? 20.171 3.741 -13.841 1.00 84.88 151 ASP A C 1
ATOM 1229 O O . ASP A 1 151 ? 19.158 3.632 -13.148 1.00 84.88 151 ASP A O 1
ATOM 1233 N N . LEU A 1 152 ? 21.152 2.836 -13.797 1.00 87.81 152 LEU A N 1
ATOM 1234 C CA . LEU A 1 152 ? 21.110 1.651 -12.946 1.00 87.81 152 LEU A CA 1
ATOM 1235 C C . LEU A 1 152 ? 21.094 2.023 -11.459 1.00 87.81 152 LEU A C 1
ATOM 1237 O O . LEU A 1 152 ? 20.278 1.484 -10.711 1.00 87.81 152 LEU A O 1
ATOM 1241 N N . PHE A 1 153 ? 21.966 2.942 -11.035 1.00 87.88 153 PHE A N 1
ATOM 1242 C CA . PHE A 1 153 ? 21.991 3.414 -9.652 1.00 87.88 153 PHE A CA 1
ATOM 1243 C C . PHE A 1 153 ? 20.667 4.064 -9.265 1.00 87.88 153 PHE A C 1
ATOM 1245 O O . PHE A 1 153 ? 20.142 3.752 -8.201 1.00 87.88 153 PHE A O 1
ATOM 1252 N N . TRP A 1 154 ? 20.095 4.897 -10.136 1.00 90.94 154 TRP A N 1
ATOM 1253 C CA . TRP A 1 154 ? 18.806 5.530 -9.869 1.00 90.94 154 TRP A CA 1
ATOM 1254 C C . TRP A 1 154 ? 17.667 4.508 -9.730 1.00 90.94 154 TRP A C 1
ATOM 1256 O O . TRP A 1 154 ? 16.865 4.612 -8.807 1.00 90.94 154 TRP A O 1
ATOM 1266 N N . LYS A 1 155 ? 17.607 3.484 -10.593 1.00 91.56 155 LYS A N 1
ATOM 1267 C CA . LYS A 1 155 ? 16.584 2.423 -10.500 1.00 91.56 155 LYS A CA 1
ATOM 1268 C C . LYS A 1 155 ? 16.712 1.594 -9.225 1.00 91.56 155 LYS A C 1
ATOM 1270 O O . LYS A 1 155 ? 15.695 1.244 -8.631 1.00 91.56 155 LYS A O 1
ATOM 1275 N N . LEU A 1 156 ? 17.942 1.270 -8.824 1.00 91.56 156 LEU A N 1
ATOM 1276 C CA . LEU A 1 156 ? 18.210 0.530 -7.591 1.00 91.56 156 LEU A CA 1
ATOM 1277 C C . LEU A 1 156 ? 17.833 1.348 -6.355 1.00 91.56 156 LEU A C 1
ATOM 1279 O O . LEU A 1 156 ? 17.161 0.823 -5.474 1.00 91.56 156 LEU A O 1
ATOM 1283 N N . ASP A 1 157 ? 18.213 2.626 -6.319 1.00 91.06 157 ASP A N 1
ATOM 1284 C CA . ASP A 1 157 ? 17.857 3.546 -5.236 1.00 91.06 157 ASP A CA 1
ATOM 1285 C C . ASP A 1 157 ? 16.334 3.707 -5.128 1.00 91.06 157 ASP A C 1
ATOM 1287 O O . ASP A 1 157 ? 15.767 3.516 -4.056 1.00 91.06 157 ASP A O 1
ATOM 1291 N N . ALA A 1 158 ? 15.649 3.918 -6.257 1.00 90.62 158 ALA A N 1
ATOM 1292 C CA . ALA A 1 158 ? 14.192 4.016 -6.296 1.00 90.62 158 ALA A CA 1
ATOM 1293 C C . ALA A 1 158 ? 13.500 2.745 -5.773 1.00 90.62 158 ALA A C 1
ATOM 1295 O O . ALA A 1 158 ? 12.558 2.839 -4.985 1.00 90.62 158 ALA A O 1
ATOM 1296 N N . LEU A 1 159 ? 13.971 1.559 -6.178 1.00 90.69 159 LEU A N 1
ATOM 1297 C CA . LEU A 1 159 ? 13.431 0.285 -5.700 1.00 90.69 159 LEU A CA 1
ATOM 1298 C C . LEU A 1 159 ? 13.686 0.095 -4.199 1.00 90.69 159 LEU A C 1
ATOM 1300 O O . LEU A 1 159 ? 12.787 -0.322 -3.470 1.00 90.69 159 LEU A O 1
ATOM 1304 N N . GLN A 1 160 ? 14.884 0.439 -3.728 1.00 88.44 160 GLN A N 1
ATOM 1305 C CA . GLN A 1 160 ? 15.245 0.327 -2.320 1.00 88.44 160 GLN A CA 1
ATOM 1306 C C . GLN A 1 160 ? 14.407 1.271 -1.447 1.00 88.44 160 GLN A C 1
ATOM 1308 O O . GLN A 1 160 ? 13.845 0.830 -0.444 1.00 88.44 160 GLN A O 1
ATOM 1313 N N . SER A 1 161 ? 14.279 2.547 -1.826 1.00 90.00 161 SER A N 1
ATOM 1314 C CA . SER A 1 161 ? 13.415 3.505 -1.126 1.00 90.00 161 SER A CA 1
ATOM 1315 C C . SER A 1 161 ? 11.966 3.031 -1.097 1.00 90.00 161 SER A C 1
ATOM 1317 O O . SER A 1 161 ? 11.344 3.042 -0.040 1.00 90.00 161 SER A O 1
ATOM 1319 N N . PHE A 1 162 ? 11.452 2.531 -2.223 1.00 89.56 162 PHE A N 1
ATOM 1320 C CA . PHE A 1 162 ? 10.096 1.999 -2.305 1.00 89.56 162 PHE A CA 1
ATOM 1321 C C . PHE A 1 162 ? 9.845 0.865 -1.299 1.00 89.56 162 PHE A C 1
ATOM 1323 O O . PHE A 1 162 ? 8.885 0.925 -0.530 1.00 89.56 162 PHE A O 1
ATOM 1330 N N . VAL A 1 163 ? 10.715 -0.150 -1.264 1.00 87.25 163 VAL A N 1
ATOM 1331 C CA . VAL A 1 163 ? 10.576 -1.294 -0.346 1.00 87.25 163 VAL A CA 1
ATOM 1332 C C . VAL A 1 163 ? 10.665 -0.849 1.116 1.00 87.25 163 VAL A C 1
ATOM 1334 O O . VAL A 1 163 ? 9.878 -1.306 1.950 1.00 87.25 163 VAL A O 1
ATOM 1337 N N . LEU A 1 164 ? 11.587 0.066 1.430 1.00 86.88 164 LEU A N 1
ATOM 1338 C CA . LEU A 1 164 ? 11.764 0.590 2.785 1.00 86.88 164 LEU A CA 1
ATOM 1339 C C . LEU A 1 164 ? 10.533 1.368 3.265 1.00 86.88 164 LEU A C 1
ATOM 1341 O O . LEU A 1 164 ? 10.029 1.099 4.357 1.00 86.88 164 LEU A O 1
ATOM 1345 N N . ASP A 1 165 ? 10.020 2.282 2.443 1.00 89.56 165 ASP A N 1
ATOM 1346 C CA . ASP A 1 165 ? 8.927 3.180 2.825 1.00 89.56 165 ASP A CA 1
ATOM 1347 C C . ASP A 1 165 ? 7.580 2.455 2.956 1.00 89.56 165 ASP A C 1
ATOM 1349 O O . ASP A 1 165 ? 6.686 2.913 3.675 1.00 89.56 165 ASP A O 1
ATOM 1353 N N . LEU A 1 166 ? 7.408 1.315 2.277 1.00 87.38 166 LEU A N 1
ATOM 1354 C CA . LEU A 1 166 ? 6.205 0.491 2.406 1.00 87.38 166 LEU A CA 1
ATOM 1355 C C . LEU A 1 166 ? 6.053 -0.134 3.791 1.00 87.38 166 LEU A C 1
ATOM 1357 O O . LEU A 1 166 ? 4.927 -0.432 4.185 1.00 87.38 166 LEU A O 1
ATOM 1361 N N . HIS A 1 167 ? 7.151 -0.345 4.524 1.00 86.88 167 HIS A N 1
ATOM 1362 C CA . HIS A 1 167 ? 7.146 -1.027 5.818 1.00 86.88 167 HIS A CA 1
ATOM 1363 C C . HIS A 1 167 ? 6.380 -2.359 5.800 1.00 86.88 167 HIS A C 1
ATOM 1365 O O . HIS A 1 167 ? 5.525 -2.620 6.656 1.00 86.88 167 HIS A O 1
ATOM 1371 N N . TRP A 1 168 ? 6.668 -3.189 4.798 1.00 83.94 168 TRP A N 1
ATOM 1372 C CA . TRP A 1 168 ? 5.935 -4.430 4.595 1.00 83.94 168 TRP A CA 1
ATOM 1373 C C . TRP A 1 168 ? 6.082 -5.377 5.806 1.00 83.94 168 TRP A C 1
ATOM 1375 O O . TRP A 1 168 ? 7.194 -5.559 6.311 1.00 83.94 168 TRP A O 1
ATOM 1385 N N . PRO A 1 169 ? 4.984 -5.972 6.310 1.00 70.25 169 PRO A N 1
ATOM 1386 C CA . PRO A 1 169 ? 4.994 -6.773 7.538 1.00 70.25 169 PRO A CA 1
ATOM 1387 C C . PRO A 1 169 ? 5.707 -8.119 7.378 1.00 70.25 169 PRO A C 1
ATOM 1389 O O . PRO A 1 169 ? 6.270 -8.641 8.342 1.00 70.25 169 PRO A O 1
ATOM 1392 N N . GLU A 1 170 ? 5.690 -8.694 6.175 1.00 68.00 170 GLU A N 1
ATOM 1393 C CA . GLU A 1 170 ? 6.328 -9.979 5.911 1.00 68.00 170 GLU A CA 1
ATOM 1394 C C . GLU A 1 170 ? 7.838 -9.816 5.663 1.00 68.00 170 GLU A C 1
ATOM 1396 O O . GLU A 1 170 ? 8.247 -9.026 4.804 1.00 68.00 170 GLU A O 1
ATOM 1401 N N . PRO A 1 171 ? 8.689 -10.609 6.345 1.00 61.56 171 PRO A N 1
ATOM 1402 C CA . PRO A 1 171 ? 10.141 -10.530 6.191 1.00 61.56 171 PRO A CA 1
ATOM 1403 C C . PRO A 1 171 ? 10.643 -10.843 4.780 1.00 61.56 171 PRO A C 1
ATOM 1405 O O . PRO A 1 171 ? 11.788 -10.533 4.475 1.00 61.56 171 PRO A O 1
ATOM 1408 N N . GLU A 1 172 ? 9.840 -11.525 3.964 1.00 62.28 172 GLU A N 1
ATOM 1409 C CA . GLU A 1 172 ? 10.201 -11.938 2.605 1.00 62.28 172 GLU A CA 1
ATOM 1410 C C . GLU A 1 172 ? 10.284 -10.732 1.665 1.00 62.28 172 GLU A C 1
ATOM 1412 O O . GLU A 1 172 ? 11.231 -10.633 0.893 1.00 62.28 172 GLU A O 1
ATOM 1417 N N . PHE A 1 173 ? 9.380 -9.763 1.823 1.00 57.25 173 PHE A N 1
ATOM 1418 C CA . PHE A 1 173 ? 9.408 -8.499 1.085 1.00 57.25 173 PHE A CA 1
ATOM 1419 C C . PHE A 1 173 ? 10.325 -7.458 1.734 1.00 57.25 173 PHE A C 1
ATOM 1421 O O . PHE A 1 173 ? 10.921 -6.646 1.039 1.00 57.25 173 PHE A O 1
ATOM 1428 N N . ALA A 1 174 ? 10.492 -7.498 3.061 1.00 56.09 174 ALA A N 1
ATOM 1429 C CA . ALA A 1 174 ? 11.344 -6.553 3.792 1.00 56.09 174 ALA A CA 1
ATOM 1430 C C . ALA A 1 174 ? 12.863 -6.821 3.663 1.00 56.09 174 ALA A C 1
ATOM 1432 O O . ALA A 1 174 ? 13.662 -6.080 4.234 1.00 56.09 174 ALA A O 1
ATOM 1433 N N . LYS A 1 175 ? 13.272 -7.906 2.988 1.00 50.19 175 LYS A N 1
ATOM 1434 C CA . LYS A 1 175 ? 14.681 -8.314 2.805 1.00 50.19 175 LYS A CA 1
ATOM 1435 C C . LYS A 1 175 ? 15.201 -8.156 1.372 1.00 50.19 175 LYS A C 1
ATOM 1437 O O . LYS A 1 175 ? 16.322 -8.601 1.117 1.00 50.19 175 LYS A O 1
ATOM 1442 N N . ILE A 1 176 ? 14.394 -7.598 0.471 1.00 47.53 176 ILE A N 1
ATOM 1443 C CA . ILE A 1 176 ? 14.783 -7.320 -0.918 1.00 47.53 176 ILE A CA 1
ATOM 1444 C C . ILE A 1 176 ? 15.721 -6.112 -0.947 1.00 47.53 176 ILE A C 1
ATOM 1446 O O . ILE A 1 176 ? 15.415 -5.118 -0.250 1.00 47.53 176 ILE A O 1
#

pLDDT: mean 83.73, std 15.18, range [40.47, 97.81]

Secondary structure (DSSP, 8-state):
-----PPPPHHHHHHH--HHHHHHHHHHHHHHHHHHHHHHHHHHHTT-TTHHHHHHHHHHHHHHHHHHHHHHHHHTSPTT--TTHHHHHHHHHHHTT-TTTTT-HHHHHHHHHHHHHHHHHHHHHHHHHHHHHHHHHHH--TTS--HHHHHHHHHHHHHHHHHHHHT-SSTTTTT-

Foldseek 3Di:
DDPPPDPDPPVVVVVPQALVNLLVVLLVVLVVLLVVVVVLCVVPCVPDVCVLVVCLVVNVVVLVVSVVSVVVSVVRDDPLDPSNLSVLLSNQVSQCVRPSSNVDPSNVVSLVVCVVSLVVVVVVLVVVLVCLVVPQVVPDDPPDDRPSVVVNVVSVVVNLCSLVSSPRPDVVSNVD

Sequence (176 aa):
MKDITTPVPAEEMKKLATPEKRLEDMMRLGELCVEVLTQNEEHHAEAFSWWPQLMSEHSESFLSLFRVDMDAALQVQPVDSWDSFPLFQLLNNFLRCDLHLCNGTFHKHLQDLFVPLVVRYIDLMESSIAQSIHRGFEQETWHNGSATSEDLFWKLDALQSFVLDLHWPEPEFAKI